Protein AF-A0A8H6YR80-F1 (afdb_monomer)

Mean predicted aligned error: 16.85 Å

Sequence (231 aa):
MLSHSLAEDLRSSLAQTAWTNLKEVFTAVHDASDLCPPLKTALSAVIPIMDLIDRVGDVNDKFVRIANNVKGFQGIFSQYASEQEISPAMRSRLDAVILELNSVKGAIDSKTERGRLKRTLEAAGDVDKVVIAFEKLNEVINRFQLNMGLHMEHGVESIAVSMALEKLGYVAAANIDAQSSEGCLDGTRVDLLANLQAWSRDPNSLRIFWLDGMAGTGKSAVAAFILPHAT

Nearest PDB structures (foldseek):
  6s37-assembly1_B  TM=4.224E-01  e=8.193E-01  Pseudomonas putida KT2440
  6s1a-assembly1_B  TM=4.168E-01  e=1.095E+00  Pseudomonas putida KT2440
  6s37-assembly1_A  TM=2.938E-01  e=1.044E+00  Pseudomonas putida KT2440
  2d1l-assembly1_B  TM=2.310E-01  e=2.055E+00  Mus musculus

Organism: NCBI:txid2733690

pLDDT: mean 70.47, std 11.68, range [45.62, 91.12]

Foldseek 3Di:
DVVVVVVVVVLLVLLVVLLVLQLVLLVLLLVLCPQPVLSVVLSVLVNVLSVLVVVQSPRDSLSNVLSVLSNVVNVVSVVCSPPDHDDPVLNVLVVLLSVLSVVLSVLRVVVVVPPCSHPPVPPPVSVVSNSVSSVVSSVSVVVSVVVVVVVVVVVVVVVVVVVVVVPDDDDPCPDPLVPDLQQDDPPPPVVVLVVVLVQLPDPPHDPDDDDDDDPPPRPVSSVSPCVVVND

Secondary structure (DSSP, 8-state):
-HHHHHHHHHHHHHHHHHHHHHHHHHHHHHHH-TT-HHHHHHHHHHHHHHHHHHTTT---THHHHHHHHHTTHHHHHHHHTTSS---HHHHHHHHHHHHHHHHHHHHHHHHHTTS-TTTSTTSHHHHHHHHHHHHHHHHHHHHHHHHHHHHHHHHHHHHHHHHHHHT----GGGSGGGS----SPTTSSHHHHHHHHHHHH-TTS-S-------TTSSHHHHHHHHGGG--

Structure (mmCIF, N/CA/C/O backbone):
data_AF-A0A8H6YR80-F1
#
_entry.id   AF-A0A8H6YR80-F1
#
loop_
_atom_site.group_PDB
_atom_site.id
_atom_site.type_symbol
_atom_site.label_atom_id
_atom_site.label_alt_id
_atom_site.label_comp_id
_atom_site.label_asym_id
_atom_site.label_entity_id
_atom_site.label_seq_id
_atom_site.pdbx_PDB_ins_code
_atom_site.Cartn_x
_atom_site.Cartn_y
_atom_site.Cartn_z
_atom_site.occupancy
_atom_site.B_iso_or_equiv
_atom_site.auth_seq_id
_atom_site.auth_comp_id
_atom_site.auth_asym_id
_atom_site.auth_atom_id
_atom_site.pdbx_PDB_model_num
ATOM 1 N N . MET A 1 1 ? -41.876 -17.704 22.059 1.00 50.88 1 MET A N 1
ATOM 2 C CA . MET A 1 1 ? -41.003 -17.166 23.128 1.00 50.88 1 MET A CA 1
ATOM 3 C C . MET A 1 1 ? -39.652 -17.881 23.165 1.00 50.88 1 MET A C 1
ATOM 5 O O . MET A 1 1 ? -38.651 -17.204 23.001 1.00 50.88 1 MET A O 1
ATOM 9 N N . LEU A 1 2 ? -39.604 -19.220 23.245 1.00 52.47 2 LEU A N 1
ATOM 10 C CA . LEU A 1 2 ? -38.345 -19.998 23.230 1.00 52.47 2 LEU A CA 1
ATOM 11 C C . LEU A 1 2 ? -37.492 -19.828 21.952 1.00 52.47 2 LEU A C 1
ATOM 13 O O . LEU A 1 2 ? -36.274 -19.768 22.042 1.00 52.47 2 LEU A O 1
ATOM 17 N N . SER A 1 3 ? -38.108 -19.676 20.774 1.00 57.69 3 SER A N 1
ATOM 18 C CA . SER A 1 3 ? -37.383 -19.444 19.509 1.00 57.69 3 SER A CA 1
ATOM 19 C C . SER A 1 3 ? -36.743 -18.056 19.393 1.00 57.69 3 SER A C 1
ATOM 21 O O . SER A 1 3 ? -35.773 -17.894 18.661 1.00 57.69 3 SER A O 1
ATOM 23 N N . HIS A 1 4 ? -37.276 -17.056 20.103 1.00 60.34 4 HIS A N 1
ATOM 24 C CA . HIS A 1 4 ? -36.755 -15.689 20.070 1.00 60.34 4 HIS A CA 1
ATOM 25 C C . HIS A 1 4 ? -35.520 -15.550 20.968 1.00 60.34 4 HIS A C 1
ATOM 27 O O . HIS A 1 4 ? -34.537 -14.958 20.548 1.00 60.34 4 HIS A O 1
ATOM 33 N N . SER A 1 5 ? -35.537 -16.176 22.153 1.00 65.56 5 SER A N 1
ATOM 34 C CA . SER A 1 5 ? -34.389 -16.203 23.077 1.00 65.56 5 SER A CA 1
ATOM 35 C C . SER A 1 5 ? -33.189 -16.953 22.486 1.00 65.56 5 SER A C 1
ATOM 37 O O . SER A 1 5 ? -32.078 -16.444 22.539 1.00 65.56 5 SER A O 1
ATOM 39 N N . LEU A 1 6 ? -33.412 -18.089 21.817 1.00 69.25 6 LEU A N 1
ATOM 40 C CA . LEU A 1 6 ? -32.347 -18.847 21.143 1.00 69.25 6 LEU A CA 1
ATOM 41 C C . LEU A 1 6 ? -31.674 -18.056 20.007 1.00 69.25 6 LEU A C 1
ATOM 43 O O . LEU A 1 6 ? -30.472 -18.180 19.783 1.00 69.25 6 LEU A O 1
ATOM 47 N N . ALA A 1 7 ? -32.446 -17.239 19.285 1.00 68.38 7 ALA A N 1
ATOM 48 C CA . ALA A 1 7 ? -31.922 -16.376 18.229 1.00 68.38 7 ALA A CA 1
ATOM 49 C C . ALA A 1 7 ? -31.138 -15.172 18.785 1.00 68.38 7 ALA A C 1
ATOM 51 O O . ALA A 1 7 ? -30.187 -14.725 18.146 1.00 68.38 7 ALA A O 1
ATOM 52 N N . GLU A 1 8 ? -31.533 -14.657 19.950 1.00 70.00 8 GLU A N 1
ATOM 53 C CA . GLU A 1 8 ? -30.833 -13.593 20.681 1.00 70.00 8 GLU A CA 1
ATOM 54 C C . GLU A 1 8 ? -29.468 -14.087 21.189 1.00 70.00 8 GLU A C 1
ATOM 56 O O . GLU A 1 8 ? -28.438 -13.470 20.909 1.00 70.00 8 GLU A O 1
ATOM 61 N N . ASP A 1 9 ? -29.451 -15.257 21.834 1.00 69.94 9 ASP A N 1
ATOM 62 C CA . ASP A 1 9 ? -28.243 -15.881 22.384 1.00 69.94 9 ASP A CA 1
ATOM 63 C C . ASP A 1 9 ? -27.232 -16.222 21.277 1.00 69.94 9 ASP A C 1
ATOM 65 O O . ASP A 1 9 ? -26.032 -15.967 21.408 1.00 69.94 9 ASP A O 1
ATOM 69 N N . LEU A 1 10 ? -27.714 -16.733 20.137 1.00 70.56 10 LEU A N 1
ATOM 70 C CA . LEU A 1 10 ? -26.869 -17.025 18.978 1.00 70.56 10 LEU A CA 1
ATOM 71 C C . LEU A 1 10 ? -26.248 -15.750 18.382 1.00 70.56 10 LEU A C 1
ATOM 73 O O . LEU A 1 10 ? -25.076 -15.755 18.006 1.00 70.56 10 LEU A O 1
ATOM 77 N N . ARG A 1 11 ? -27.006 -14.645 18.302 1.00 67.50 11 ARG A N 1
ATOM 78 C CA . ARG A 1 11 ? -26.484 -13.355 17.813 1.00 67.50 11 ARG A CA 1
ATOM 79 C C . ARG A 1 11 ? -25.430 -12.778 18.744 1.00 67.50 11 ARG A C 1
ATOM 81 O O . ARG A 1 11 ? -24.394 -12.333 18.257 1.00 67.50 11 ARG A O 1
ATOM 88 N N . SER A 1 12 ? -25.671 -12.819 20.053 1.00 69.94 12 SER A N 1
ATOM 89 C CA . SER A 1 12 ? -24.700 -12.374 21.057 1.00 69.94 12 SER A CA 1
ATOM 90 C C . SER A 1 12 ? -23.398 -13.180 20.963 1.00 69.94 12 SER A C 1
ATOM 92 O O . SER A 1 12 ? -22.312 -12.604 20.899 1.00 69.94 12 SER A O 1
ATOM 94 N N . SER A 1 13 ? -23.500 -14.507 20.822 1.00 74.69 13 SER A N 1
ATOM 95 C CA . SER A 1 13 ? -22.340 -15.383 20.630 1.00 74.69 13 SER A CA 1
ATOM 96 C C . SER A 1 13 ? -21.549 -15.052 19.358 1.00 74.69 13 SER A C 1
ATOM 98 O O . SER A 1 13 ? -20.324 -14.945 19.416 1.00 74.69 13 SER A O 1
ATOM 100 N N . LEU A 1 14 ? -22.225 -14.839 18.224 1.00 71.44 14 LEU A N 1
ATOM 101 C CA . LEU A 1 14 ? -21.577 -14.478 16.957 1.00 71.44 14 LEU A CA 1
ATOM 102 C C . LEU A 1 14 ? -20.883 -13.112 17.023 1.00 71.44 14 LEU A C 1
ATOM 104 O O . LEU A 1 14 ? -19.767 -12.965 16.520 1.00 71.44 14 LEU A O 1
ATOM 108 N N . ALA A 1 15 ? -21.524 -12.127 17.654 1.00 70.00 15 ALA A N 1
ATOM 109 C CA . ALA A 1 15 ? -20.953 -10.802 17.870 1.00 70.00 15 ALA A CA 1
ATOM 110 C C . ALA A 1 15 ? -19.678 -10.877 18.718 1.00 70.00 15 ALA A C 1
ATOM 112 O O . ALA A 1 15 ? -18.658 -10.295 18.344 1.00 70.00 15 ALA A O 1
ATOM 113 N N . GLN A 1 16 ? -19.695 -11.679 19.787 1.00 74.31 16 GLN A N 1
ATOM 114 C CA . GLN A 1 16 ? -18.528 -11.914 20.634 1.00 74.31 16 GLN A CA 1
ATOM 115 C C . GLN A 1 16 ? -17.375 -12.566 19.865 1.00 74.31 16 GLN A C 1
ATOM 117 O O . GLN A 1 16 ? -16.235 -12.114 19.960 1.00 74.31 16 GLN A O 1
ATOM 122 N N . THR A 1 17 ? -17.654 -13.605 19.072 1.00 77.00 17 THR A N 1
ATOM 123 C CA . THR A 1 17 ? -16.632 -14.268 18.248 1.00 77.00 17 THR A CA 1
ATOM 124 C C . THR A 1 17 ? -16.006 -13.303 17.246 1.00 77.00 17 THR A C 1
ATOM 126 O O . THR A 1 17 ? -14.786 -13.256 17.102 1.00 77.00 17 THR A O 1
ATOM 129 N N . ALA A 1 18 ? -16.824 -12.507 16.563 1.00 70.38 18 ALA A N 1
ATOM 130 C CA . ALA A 1 18 ? -16.329 -11.522 15.619 1.00 70.38 18 ALA A CA 1
ATOM 131 C C . ALA A 1 18 ? -15.461 -10.449 16.284 1.00 70.38 18 ALA A C 1
ATOM 133 O O . ALA A 1 18 ? -14.381 -10.131 15.793 1.00 70.38 18 ALA A O 1
ATOM 134 N N . TRP A 1 19 ? -15.900 -9.917 17.419 1.00 76.31 19 TRP A N 1
ATOM 135 C CA . TRP A 1 19 ? -15.135 -8.936 18.177 1.00 76.31 19 TRP A CA 1
ATOM 136 C C . TRP A 1 19 ? -13.754 -9.462 18.595 1.00 76.31 19 TRP A C 1
ATOM 138 O O . TRP A 1 19 ? -12.749 -8.765 18.440 1.00 76.31 19 TRP A O 1
ATOM 148 N N . THR A 1 20 ? -13.680 -10.717 19.047 1.00 79.88 20 THR A N 1
ATOM 149 C CA . THR A 1 20 ? -12.406 -11.389 19.340 1.00 79.88 20 THR A CA 1
ATOM 150 C C . THR A 1 20 ? -11.517 -11.475 18.101 1.00 79.88 20 THR A C 1
ATOM 152 O O . THR A 1 20 ? -10.364 -11.056 18.159 1.00 79.88 20 THR A O 1
ATOM 155 N N . ASN A 1 21 ? -12.065 -11.902 16.959 1.00 76.94 21 ASN A N 1
ATOM 156 C CA . ASN A 1 21 ? -11.309 -11.974 15.705 1.00 76.94 21 ASN A CA 1
ATOM 157 C C . ASN A 1 21 ? -10.759 -10.601 15.278 1.00 76.94 21 ASN A C 1
ATOM 159 O O . ASN A 1 21 ? -9.639 -10.507 14.787 1.00 76.94 21 ASN A O 1
ATOM 163 N N . LEU A 1 22 ? -11.529 -9.521 15.456 1.00 77.00 22 LEU A N 1
ATOM 164 C CA . LEU A 1 22 ? -11.080 -8.171 15.110 1.00 77.00 22 LEU A CA 1
ATOM 165 C C . LEU A 1 22 ? -9.854 -7.753 15.936 1.00 77.00 22 LEU A C 1
ATOM 167 O O . LEU A 1 22 ? -8.904 -7.205 15.378 1.00 77.00 22 LEU A O 1
ATOM 171 N N . LYS A 1 23 ? -9.863 -8.044 17.243 1.00 79.56 23 LYS A N 1
ATOM 172 C CA . LYS A 1 23 ? -8.713 -7.801 18.127 1.00 79.56 23 LYS A CA 1
ATOM 173 C C . LYS A 1 23 ? -7.494 -8.591 17.685 1.00 79.56 23 LYS A C 1
ATOM 175 O O . LYS A 1 23 ? -6.432 -8.003 17.529 1.00 79.56 23 LYS A O 1
ATOM 180 N N . GLU A 1 24 ? -7.661 -9.885 17.422 1.00 83.88 24 GLU A N 1
ATOM 181 C CA . GLU A 1 24 ? -6.566 -10.743 16.956 1.00 83.88 24 GLU A CA 1
ATOM 182 C C . GLU A 1 24 ? -5.915 -10.188 15.689 1.00 83.88 24 GLU A C 1
ATOM 184 O O . GLU A 1 24 ? -4.688 -10.127 15.599 1.00 83.88 24 GLU A O 1
ATOM 189 N N . VAL A 1 25 ? -6.718 -9.708 14.735 1.00 79.94 25 VAL A N 1
ATOM 190 C CA . VAL A 1 25 ? -6.179 -9.085 13.525 1.00 79.94 25 VAL A CA 1
ATOM 191 C C . VAL A 1 25 ? -5.441 -7.786 13.845 1.00 79.94 25 VAL A C 1
ATOM 193 O O . VAL A 1 25 ? -4.350 -7.572 13.324 1.00 79.94 25 VAL A O 1
ATOM 196 N N . PHE A 1 26 ? -5.994 -6.916 14.692 1.00 81.12 26 PHE A N 1
ATOM 197 C CA . PHE A 1 26 ? -5.344 -5.649 15.045 1.00 81.12 26 PHE A CA 1
ATOM 198 C C . PHE A 1 26 ? -4.007 -5.886 15.755 1.00 81.12 26 PHE A C 1
ATOM 200 O O . PHE A 1 26 ? -3.027 -5.214 15.435 1.00 81.12 26 PHE A O 1
ATOM 207 N N . THR A 1 27 ? -3.943 -6.872 16.651 1.00 85.06 27 THR A N 1
ATOM 208 C CA . THR A 1 27 ? -2.704 -7.307 17.306 1.00 85.06 27 THR A CA 1
ATOM 209 C C . THR A 1 27 ? -1.706 -7.868 16.296 1.00 85.06 27 THR A C 1
ATOM 211 O O . THR A 1 27 ? -0.556 -7.439 16.272 1.00 85.06 27 THR A O 1
ATOM 214 N N . ALA A 1 28 ? -2.139 -8.750 15.392 1.00 82.19 28 ALA A N 1
ATOM 215 C CA . ALA A 1 28 ? -1.255 -9.309 14.371 1.00 82.19 28 ALA A CA 1
ATOM 216 C C . ALA A 1 28 ? -0.686 -8.229 13.432 1.00 82.19 28 ALA A C 1
ATOM 218 O O . ALA A 1 28 ? 0.501 -8.249 13.109 1.00 82.19 28 ALA A O 1
ATOM 219 N N . VAL A 1 29 ? -1.511 -7.262 13.011 1.00 77.69 29 VAL A N 1
ATOM 220 C CA . VAL A 1 29 ? -1.055 -6.129 12.189 1.00 77.69 29 VAL A CA 1
ATOM 221 C C . VAL A 1 29 ? -0.103 -5.241 12.988 1.00 77.69 29 VAL A C 1
ATOM 223 O O . VAL A 1 29 ? 0.915 -4.825 12.444 1.00 77.69 29 VAL A O 1
ATOM 226 N N . HIS A 1 30 ? -0.375 -4.978 14.268 1.00 83.94 30 HIS A N 1
ATOM 227 C CA . HIS A 1 30 ? 0.516 -4.205 15.141 1.00 83.94 30 HIS A CA 1
ATOM 228 C C . HIS A 1 30 ? 1.914 -4.826 15.216 1.00 83.94 30 HIS A C 1
ATOM 230 O O . HIS A 1 30 ? 2.917 -4.127 15.041 1.00 83.94 30 HIS A O 1
ATOM 236 N N . ASP A 1 31 ? 1.978 -6.138 15.427 1.00 82.62 31 ASP A N 1
ATOM 237 C CA . ASP A 1 31 ? 3.237 -6.860 15.577 1.00 82.62 31 ASP A CA 1
ATOM 238 C C . ASP A 1 31 ? 4.025 -6.890 14.262 1.00 82.62 31 ASP A C 1
ATOM 240 O O . ASP A 1 31 ? 5.239 -6.712 14.276 1.00 82.62 31 ASP A O 1
ATOM 244 N N . ALA A 1 32 ? 3.331 -6.989 13.124 1.00 76.69 32 ALA A N 1
ATOM 245 C CA . ALA A 1 32 ? 3.929 -6.964 11.789 1.00 76.69 32 ALA A CA 1
ATOM 246 C C . ALA A 1 32 ? 4.284 -5.553 11.265 1.00 76.69 32 ALA A C 1
ATOM 248 O O . ALA A 1 32 ? 4.878 -5.425 10.195 1.00 76.69 32 ALA A O 1
ATOM 249 N N . SER A 1 33 ? 3.929 -4.478 11.978 1.00 73.81 33 SER A N 1
ATOM 250 C CA . SER A 1 33 ? 4.059 -3.092 11.488 1.00 73.81 33 SER A CA 1
ATOM 251 C C . SER A 1 33 ? 5.382 -2.401 11.851 1.00 73.81 33 SER A C 1
ATOM 253 O O . SER A 1 33 ? 5.435 -1.173 11.863 1.00 73.81 33 SER A O 1
ATOM 255 N N . ASP A 1 34 ? 6.467 -3.131 12.129 1.00 78.56 34 ASP A N 1
ATOM 256 C CA . ASP A 1 34 ? 7.770 -2.528 12.485 1.00 78.56 34 ASP A CA 1
ATOM 257 C C . ASP A 1 34 ? 8.325 -1.588 11.406 1.00 78.56 34 ASP A C 1
ATOM 259 O O . ASP A 1 34 ? 8.923 -0.554 11.706 1.00 78.56 34 ASP A O 1
ATOM 263 N N . LEU A 1 35 ? 8.047 -1.896 10.140 1.00 69.38 35 LEU A N 1
ATOM 264 C CA . LEU A 1 35 ? 8.428 -1.071 8.993 1.00 69.38 35 LEU A CA 1
ATOM 265 C C . LEU A 1 35 ? 7.519 0.157 8.805 1.00 69.38 35 LEU A C 1
ATOM 267 O O . LEU A 1 35 ? 7.811 1.028 7.985 1.00 69.38 35 LEU A O 1
ATOM 271 N N . CYS A 1 36 ? 6.432 0.260 9.576 1.00 66.38 36 CYS A N 1
ATOM 272 C CA . CYS A 1 36 ? 5.524 1.402 9.599 1.00 66.38 36 CYS A CA 1
ATOM 273 C C . CYS A 1 36 ? 5.289 1.891 11.046 1.00 66.38 36 CYS A C 1
ATOM 275 O O . CYS A 1 36 ? 4.207 1.689 11.611 1.00 66.38 36 CYS A O 1
ATOM 277 N N . PRO A 1 37 ? 6.274 2.587 11.656 1.00 72.00 37 PRO A N 1
ATOM 278 C CA . PRO A 1 37 ? 6.173 3.069 13.036 1.00 72.00 37 PRO A CA 1
ATOM 279 C C . PRO A 1 37 ? 4.902 3.882 13.354 1.00 72.00 37 PRO A C 1
ATOM 281 O O . PRO A 1 37 ? 4.343 3.699 14.440 1.00 72.00 37 PRO A O 1
ATOM 284 N N . PRO A 1 38 ? 4.379 4.738 12.449 1.00 67.69 38 PRO A N 1
ATOM 285 C CA . PRO A 1 38 ? 3.130 5.455 12.705 1.00 67.69 38 PRO A CA 1
ATOM 286 C C . PRO A 1 38 ? 1.902 4.535 12.817 1.00 67.69 38 PRO A C 1
ATOM 288 O O . PRO A 1 38 ? 1.069 4.744 13.698 1.00 67.69 38 PRO A O 1
ATOM 291 N N . LEU A 1 39 ? 1.806 3.490 11.984 1.00 72.00 39 LEU A N 1
ATOM 292 C CA . LEU A 1 39 ? 0.727 2.497 12.056 1.00 72.00 39 LEU A CA 1
ATOM 293 C C . LEU A 1 39 ? 0.813 1.683 13.345 1.00 72.00 39 LEU A C 1
ATOM 295 O O . LEU A 1 39 ? -0.189 1.530 14.045 1.00 72.00 39 LEU A O 1
ATOM 299 N N . LYS A 1 40 ? 2.021 1.228 13.698 1.00 77.38 40 LYS A N 1
ATOM 300 C CA . LYS A 1 40 ? 2.269 0.512 14.953 1.00 77.38 40 LYS A CA 1
ATOM 301 C C . LYS A 1 40 ? 1.861 1.351 16.168 1.00 77.38 40 LYS A C 1
ATOM 303 O O . LYS A 1 40 ? 1.157 0.868 17.050 1.00 77.38 40 LYS A O 1
ATOM 308 N N . THR A 1 41 ? 2.205 2.638 16.163 1.00 71.69 41 THR A N 1
ATOM 309 C CA . THR A 1 41 ? 1.820 3.592 17.218 1.00 71.69 41 THR A CA 1
ATOM 310 C C . THR A 1 41 ? 0.301 3.758 17.320 1.00 71.69 41 THR A C 1
ATOM 312 O O . THR A 1 41 ? -0.251 3.739 18.420 1.00 71.69 41 THR A O 1
ATOM 315 N N . ALA A 1 42 ? -0.392 3.894 16.187 1.00 69.19 42 ALA A N 1
ATOM 316 C CA . ALA A 1 42 ? -1.843 4.055 16.162 1.00 69.19 42 ALA A CA 1
ATOM 317 C C . ALA A 1 42 ? -2.566 2.801 16.690 1.00 69.19 42 ALA A C 1
ATOM 319 O O . ALA A 1 42 ? -3.475 2.909 17.514 1.00 69.19 42 ALA A O 1
ATOM 320 N N . LEU A 1 43 ? -2.113 1.605 16.299 1.00 76.31 43 LEU A N 1
ATOM 321 C CA . LEU A 1 43 ? -2.655 0.338 16.801 1.00 76.31 43 LEU A CA 1
ATOM 322 C C . LEU A 1 43 ? -2.372 0.127 18.294 1.00 76.31 43 LEU A C 1
ATOM 324 O O . LEU A 1 43 ? -3.262 -0.315 19.018 1.00 76.31 43 LEU A O 1
ATOM 328 N N . SER A 1 44 ? -1.190 0.523 18.779 1.00 75.06 44 SER A N 1
ATOM 329 C CA . SER A 1 44 ? -0.842 0.477 20.208 1.00 75.06 44 SER A CA 1
ATOM 330 C C . SER A 1 44 ? -1.794 1.317 21.070 1.00 75.06 44 SER A C 1
ATOM 332 O O . SER A 1 44 ? -2.040 0.986 22.228 1.00 75.06 44 SER A O 1
ATOM 334 N N . ALA A 1 45 ? -2.386 2.374 20.504 1.00 68.44 45 ALA A N 1
ATOM 335 C CA . ALA A 1 45 ? -3.386 3.179 21.193 1.00 68.44 45 ALA A CA 1
ATOM 336 C C . ALA A 1 45 ? -4.802 2.578 21.144 1.00 68.44 45 ALA A C 1
ATOM 338 O O . ALA A 1 45 ? -5.556 2.738 22.100 1.00 68.44 45 ALA A O 1
ATOM 339 N N . VAL A 1 46 ? -5.175 1.895 20.057 1.00 70.12 46 VAL A N 1
ATOM 340 C CA . VAL A 1 46 ? -6.531 1.345 19.865 1.00 70.12 46 VAL A CA 1
ATOM 341 C C . VAL A 1 46 ? -6.717 -0.013 20.553 1.00 70.12 46 VAL A C 1
ATOM 343 O O . VAL A 1 46 ? -7.775 -0.251 21.129 1.00 70.12 46 VAL A O 1
ATOM 346 N N . ILE A 1 47 ? -5.711 -0.894 20.555 1.00 76.62 47 ILE A N 1
ATOM 347 C CA . ILE A 1 47 ? -5.822 -2.248 21.139 1.00 76.62 47 ILE A CA 1
ATOM 348 C C . ILE A 1 47 ? -6.247 -2.223 22.625 1.00 76.62 47 ILE A C 1
ATOM 350 O O . ILE A 1 47 ? -7.246 -2.865 22.954 1.00 76.62 47 ILE A O 1
ATOM 354 N N . PRO A 1 48 ? -5.619 -1.431 23.523 1.00 72.88 48 PRO A N 1
ATOM 355 C CA . PRO A 1 48 ? -6.004 -1.392 24.942 1.00 72.88 48 PRO A CA 1
ATOM 356 C C . PRO A 1 48 ? -7.438 -0.905 25.181 1.00 72.88 48 PRO A C 1
ATOM 358 O O . PRO A 1 48 ? -8.056 -1.179 26.213 1.00 72.88 48 PRO A O 1
ATOM 361 N N . ILE A 1 49 ? -7.971 -0.141 24.230 1.00 67.31 49 ILE A N 1
ATOM 362 C CA . ILE A 1 49 ? -9.334 0.365 24.263 1.00 67.31 49 ILE A CA 1
ATOM 363 C C . ILE A 1 49 ? -10.331 -0.741 23.895 1.00 67.31 49 ILE A C 1
ATOM 365 O O . ILE A 1 49 ? -11.418 -0.811 24.470 1.00 67.31 49 ILE A O 1
ATOM 369 N N . MET A 1 50 ? -9.964 -1.642 22.986 1.00 72.56 50 MET A N 1
ATOM 370 C CA . MET A 1 50 ? -10.785 -2.812 22.677 1.00 72.56 50 MET A CA 1
ATOM 371 C C . MET A 1 50 ? -10.934 -3.722 23.914 1.00 72.56 50 MET A C 1
ATOM 373 O O . MET A 1 50 ? -12.040 -4.175 24.209 1.00 72.56 50 MET A O 1
ATOM 377 N N . ASP A 1 51 ? -9.880 -3.872 24.723 1.00 73.69 51 ASP A N 1
ATOM 378 C CA . ASP A 1 51 ? -9.927 -4.605 26.006 1.00 73.69 51 ASP A CA 1
ATOM 379 C C . ASP A 1 51 ? -10.814 -3.919 27.061 1.00 73.69 51 ASP A C 1
ATOM 381 O O . ASP A 1 51 ? -11.308 -4.532 28.011 1.00 73.69 51 ASP A O 1
ATOM 385 N N . LEU A 1 52 ? -11.010 -2.605 26.946 1.00 64.44 52 LEU A N 1
ATOM 386 C CA . LEU A 1 52 ? -11.923 -1.870 27.812 1.00 64.44 52 LEU A CA 1
ATOM 387 C C . LEU A 1 52 ? -13.385 -2.148 27.458 1.00 64.44 52 LEU A C 1
ATOM 389 O O . LEU A 1 52 ? -14.191 -2.296 28.374 1.00 64.44 52 LEU A O 1
ATOM 393 N N . ILE A 1 53 ? -13.707 -2.259 26.169 1.00 64.12 53 ILE A N 1
ATOM 394 C CA . ILE A 1 53 ? -15.053 -2.592 25.686 1.00 64.12 53 ILE A CA 1
ATOM 395 C C . ILE A 1 53 ? -15.444 -4.018 26.113 1.00 64.12 53 ILE A C 1
ATOM 397 O O . ILE A 1 53 ? -16.577 -4.221 26.549 1.00 64.12 53 ILE A O 1
ATOM 401 N N . ASP A 1 54 ? -14.498 -4.970 26.134 1.00 66.25 54 ASP A N 1
ATOM 402 C CA . ASP A 1 54 ? -14.729 -6.328 26.669 1.00 66.25 54 ASP A CA 1
ATOM 403 C C . ASP A 1 54 ? -15.279 -6.325 28.097 1.00 66.25 54 ASP A C 1
ATOM 405 O O . ASP A 1 54 ? -16.125 -7.142 28.456 1.00 66.25 54 ASP A O 1
ATOM 409 N N . ARG A 1 55 ? -14.800 -5.394 28.931 1.00 59.97 55 ARG A N 1
ATOM 410 C CA . ARG A 1 55 ? -15.194 -5.301 30.343 1.00 59.97 55 ARG A CA 1
ATOM 411 C C . ARG A 1 55 ? -16.609 -4.768 30.539 1.00 59.97 55 ARG A C 1
ATOM 413 O O . ARG A 1 55 ? -17.136 -4.890 31.644 1.00 59.97 55 ARG A O 1
ATOM 420 N N . VAL A 1 56 ? -17.202 -4.162 29.511 1.00 51.22 56 VAL A N 1
ATOM 421 C CA . VAL A 1 56 ? -18.540 -3.565 29.587 1.00 51.22 56 VAL A CA 1
ATOM 422 C C . VAL A 1 56 ? -19.617 -4.466 28.972 1.00 51.22 56 VAL A C 1
ATOM 424 O O . VAL A 1 56 ? -20.796 -4.258 29.231 1.00 51.22 56 VAL A O 1
ATOM 427 N N . GLY A 1 57 ? -19.236 -5.523 28.247 1.00 51.88 57 GLY A N 1
ATOM 428 C CA . GLY A 1 57 ? -20.163 -6.571 27.801 1.00 51.88 57 GLY A CA 1
ATOM 429 C C . GLY A 1 57 ? -21.164 -6.149 26.719 1.00 51.88 57 GLY A C 1
ATOM 430 O O . GLY A 1 57 ? -22.056 -6.927 26.396 1.00 51.88 57 GLY A O 1
ATOM 431 N N . ASP A 1 58 ? -21.020 -4.953 26.143 1.00 54.28 58 ASP A N 1
ATOM 432 C CA . ASP A 1 58 ? -21.892 -4.429 25.085 1.00 54.28 58 ASP A CA 1
ATOM 433 C C . ASP A 1 58 ? -21.289 -4.699 23.697 1.00 54.28 58 ASP A C 1
ATOM 435 O O . ASP A 1 58 ? -20.836 -3.802 22.978 1.00 54.28 58 ASP A O 1
ATOM 439 N N . VAL A 1 59 ? -21.190 -5.984 23.352 1.00 54.25 59 VAL A N 1
ATOM 440 C CA . VAL A 1 59 ? -20.697 -6.409 22.040 1.00 54.25 59 VAL A CA 1
ATOM 441 C C . VAL A 1 59 ? -21.862 -6.455 21.054 1.00 54.25 59 VAL A C 1
ATOM 443 O O . VAL A 1 59 ? -22.716 -7.337 21.086 1.00 54.25 59 VAL A O 1
ATOM 446 N N . ASN A 1 60 ? -21.881 -5.461 20.169 1.00 61.28 60 ASN A N 1
ATOM 447 C CA . ASN A 1 60 ? -22.924 -5.221 19.179 1.00 61.28 60 ASN A CA 1
ATOM 448 C C . ASN A 1 60 ? -22.718 -6.055 17.890 1.00 61.28 60 ASN A C 1
ATOM 450 O O . ASN A 1 60 ? -21.591 -6.266 17.435 1.00 61.28 60 ASN A O 1
ATOM 454 N N . ASP A 1 61 ? -23.805 -6.486 17.246 1.00 61.81 61 ASP A N 1
ATOM 455 C CA . ASP A 1 61 ? -23.792 -7.260 15.993 1.00 61.81 61 ASP A CA 1
ATOM 456 C C . ASP A 1 61 ? -23.116 -6.522 14.822 1.00 61.81 61 ASP A C 1
ATOM 458 O O . ASP A 1 61 ? -22.563 -7.151 13.915 1.00 61.81 61 ASP A O 1
ATOM 462 N N . LYS A 1 62 ? -23.047 -5.188 14.877 1.00 60.75 62 LYS A N 1
ATOM 463 C CA . LYS A 1 62 ? -22.294 -4.361 13.922 1.00 60.75 62 LYS A CA 1
ATOM 464 C C . LYS A 1 62 ? -20.792 -4.699 13.880 1.00 60.75 62 LYS A C 1
ATOM 466 O O . LYS A 1 62 ? -20.172 -4.541 12.824 1.00 60.75 62 LYS A O 1
ATOM 471 N N . PHE A 1 63 ? -20.210 -5.246 14.955 1.00 59.25 63 PHE A N 1
ATOM 472 C CA . PHE A 1 63 ? -18.813 -5.708 14.965 1.00 59.25 63 PHE A CA 1
ATOM 473 C C . PHE A 1 63 ? -18.588 -6.984 14.140 1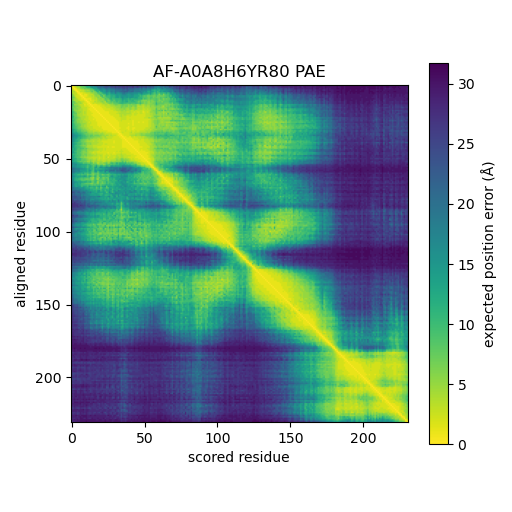.00 59.25 63 PHE A C 1
ATOM 475 O O . PHE A 1 63 ? -17.478 -7.194 13.646 1.00 59.25 63 PHE A O 1
ATOM 482 N N . VAL A 1 64 ? -19.638 -7.782 13.889 1.00 59.91 64 VAL A N 1
ATOM 483 C CA . VAL A 1 64 ? -19.581 -8.964 13.005 1.00 59.91 64 VAL A CA 1
ATOM 484 C C . VAL A 1 64 ? -19.150 -8.588 11.597 1.00 59.91 64 VAL A C 1
ATOM 486 O O . VAL A 1 64 ? -18.278 -9.232 11.009 1.00 59.91 64 VAL A O 1
ATOM 489 N N . ARG A 1 65 ? -19.719 -7.503 11.065 1.00 62.16 65 ARG A N 1
ATOM 490 C CA . ARG A 1 65 ? -19.406 -7.027 9.715 1.00 62.16 65 ARG A CA 1
ATOM 491 C C . ARG A 1 65 ? -17.966 -6.525 9.611 1.00 62.16 65 ARG A C 1
ATOM 493 O O . ARG A 1 65 ? -17.312 -6.776 8.606 1.00 62.16 65 ARG A O 1
ATOM 500 N N . ILE A 1 66 ? -17.472 -5.848 10.646 1.00 61.09 66 ILE A N 1
ATOM 501 C CA . ILE A 1 66 ? -16.109 -5.305 10.680 1.00 61.09 66 ILE A CA 1
ATOM 502 C C . ILE A 1 66 ? -15.088 -6.450 10.766 1.00 61.09 66 ILE A C 1
ATOM 504 O O . ILE A 1 66 ? -14.178 -6.518 9.948 1.00 61.09 66 ILE A O 1
ATOM 508 N N . ALA A 1 67 ? -15.271 -7.408 11.675 1.00 59.72 67 ALA A N 1
ATOM 509 C CA . ALA A 1 67 ? -14.333 -8.518 11.855 1.00 59.72 67 ALA A CA 1
ATOM 510 C C . ALA A 1 67 ? -14.135 -9.380 10.599 1.00 59.72 67 ALA A C 1
ATOM 512 O O . ALA A 1 67 ? -13.008 -9.745 10.262 1.00 59.72 67 ALA A O 1
ATOM 513 N N . ASN A 1 68 ? -15.224 -9.679 9.884 1.00 62.12 68 ASN A N 1
ATOM 514 C CA . ASN A 1 68 ? -15.162 -10.468 8.653 1.00 62.12 68 ASN A CA 1
ATOM 515 C C . ASN A 1 68 ? -14.362 -9.767 7.546 1.00 62.12 68 ASN A C 1
ATOM 517 O O . ASN A 1 68 ? -13.675 -10.439 6.780 1.00 62.12 68 ASN A O 1
ATOM 521 N N . ASN A 1 69 ? -14.400 -8.434 7.488 1.00 60.84 69 ASN A N 1
ATOM 522 C CA . ASN A 1 69 ? -13.666 -7.662 6.487 1.00 60.84 69 ASN A CA 1
ATOM 523 C C . ASN A 1 69 ? -12.174 -7.536 6.834 1.00 60.84 69 ASN A C 1
ATOM 525 O O . ASN A 1 69 ? -11.318 -7.674 5.961 1.00 60.84 69 ASN A O 1
ATOM 529 N N . VAL A 1 70 ? -11.840 -7.318 8.112 1.00 60.09 70 VAL A N 1
ATOM 530 C CA . VAL A 1 70 ? -10.443 -7.109 8.537 1.00 60.09 70 VAL A CA 1
ATOM 531 C C . VAL A 1 70 ? -9.644 -8.424 8.517 1.00 60.09 70 VAL A C 1
ATOM 533 O O . VAL A 1 70 ? -8.436 -8.394 8.314 1.00 60.09 70 VAL A O 1
ATOM 536 N N . LYS A 1 71 ? -10.278 -9.605 8.586 1.00 60.38 71 LYS A N 1
ATOM 537 C CA . LYS A 1 71 ? -9.580 -10.908 8.496 1.00 60.38 71 LYS A CA 1
ATOM 538 C C . LYS A 1 71 ? -8.694 -11.065 7.243 1.00 60.38 71 LYS A C 1
ATOM 540 O O . LYS A 1 71 ? -7.660 -11.724 7.309 1.00 60.38 71 LYS A O 1
ATOM 545 N N . GLY A 1 72 ? -9.037 -10.418 6.124 1.00 57.03 72 GLY A N 1
ATOM 546 C CA . GLY A 1 72 ? -8.194 -10.397 4.918 1.00 57.03 72 GLY A CA 1
ATOM 547 C C . GLY A 1 72 ? -6.914 -9.552 5.044 1.00 57.03 72 GLY A C 1
ATOM 548 O O . GLY A 1 72 ? -5.960 -9.764 4.303 1.00 57.03 72 GLY A O 1
ATOM 549 N N . PHE A 1 73 ? -6.861 -8.615 5.994 1.00 57.97 73 PHE A N 1
ATOM 550 C CA . PHE A 1 73 ? -5.757 -7.665 6.188 1.00 57.97 73 PHE A CA 1
ATOM 551 C C . PHE A 1 73 ? -4.513 -8.312 6.819 1.00 57.97 73 PHE A C 1
ATOM 553 O O . PHE A 1 73 ? -3.386 -7.922 6.513 1.00 57.97 73 PHE A O 1
ATOM 560 N N . GLN A 1 74 ? -4.706 -9.346 7.646 1.00 54.38 74 GLN A N 1
ATOM 561 C CA . GLN A 1 74 ? -3.625 -10.079 8.316 1.00 54.38 74 GLN A CA 1
ATOM 562 C C . GLN A 1 74 ? -2.683 -10.785 7.322 1.00 54.38 74 GLN A C 1
ATOM 564 O O . GLN A 1 74 ? -1.464 -10.800 7.513 1.00 54.38 74 GLN A O 1
ATOM 569 N N . GLY A 1 75 ? -3.233 -11.343 6.238 1.00 54.84 75 GLY A N 1
ATOM 570 C CA . GLY A 1 75 ? -2.446 -12.027 5.205 1.00 54.84 75 GLY A CA 1
ATOM 571 C C . GLY A 1 75 ? -1.541 -11.085 4.407 1.00 54.84 75 GLY A C 1
ATOM 572 O O . GLY A 1 75 ? -0.477 -11.489 3.959 1.00 54.84 75 GLY A O 1
ATOM 573 N N . ILE A 1 76 ? -1.929 -9.814 4.281 1.00 57.97 76 ILE A N 1
ATOM 574 C CA . ILE A 1 76 ? -1.180 -8.820 3.505 1.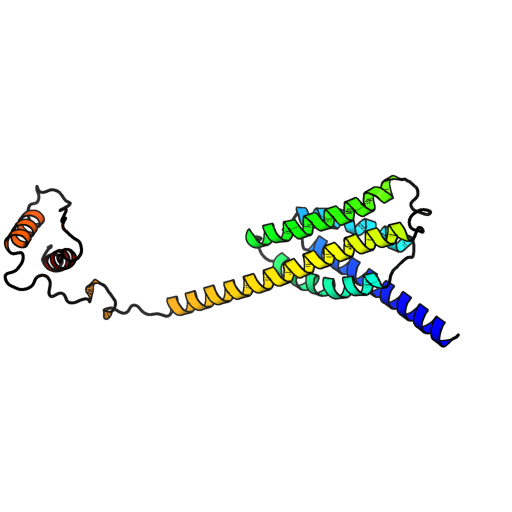00 57.97 76 ILE A CA 1
ATOM 575 C C . ILE A 1 76 ? 0.061 -8.374 4.289 1.00 57.97 76 ILE A C 1
ATOM 577 O O . ILE A 1 76 ? 1.175 -8.453 3.783 1.00 57.97 76 ILE A O 1
ATOM 581 N N . PHE A 1 77 ? -0.097 -7.960 5.550 1.00 55.41 77 PHE A N 1
ATOM 582 C CA . PHE A 1 77 ? 1.029 -7.445 6.344 1.00 55.41 77 PHE A CA 1
ATOM 583 C C . PHE A 1 77 ? 2.070 -8.508 6.697 1.00 55.41 77 PHE A C 1
ATOM 585 O O . PHE A 1 77 ? 3.259 -8.202 6.725 1.00 55.41 77 PHE A O 1
ATOM 592 N N . SER A 1 78 ? 1.652 -9.757 6.915 1.00 55.81 78 SER A N 1
ATOM 593 C CA . SER A 1 78 ? 2.586 -10.861 7.177 1.00 55.81 78 SER A CA 1
ATOM 594 C C . SER A 1 78 ? 3.515 -11.151 5.991 1.00 55.81 78 SER A C 1
ATOM 596 O O . SER A 1 78 ? 4.648 -11.571 6.203 1.00 55.81 78 SER A O 1
ATOM 598 N N . GLN A 1 79 ? 3.077 -10.866 4.762 1.00 54.97 79 GLN A N 1
ATOM 599 C CA . GLN A 1 79 ? 3.890 -11.009 3.555 1.00 54.97 79 GLN A CA 1
ATOM 600 C C . GLN A 1 79 ? 4.870 -9.836 3.359 1.00 54.97 79 GLN A C 1
ATOM 602 O O . GLN A 1 79 ? 5.993 -10.042 2.906 1.00 54.97 79 GLN A O 1
ATOM 607 N N . TYR A 1 80 ? 4.484 -8.617 3.753 1.00 53.66 80 TYR A N 1
ATOM 608 C CA . TYR A 1 80 ? 5.341 -7.423 3.668 1.00 53.66 80 TYR A CA 1
ATOM 609 C C . TYR A 1 80 ? 6.325 -7.273 4.836 1.00 53.66 80 TYR A C 1
ATOM 611 O O . TYR A 1 80 ? 7.330 -6.583 4.692 1.00 53.66 80 TYR A O 1
ATOM 619 N N . ALA A 1 81 ? 6.089 -7.936 5.973 1.00 50.00 81 ALA A N 1
ATOM 620 C CA . ALA A 1 81 ? 7.004 -7.921 7.119 1.00 50.00 81 ALA A CA 1
ATOM 621 C C . ALA A 1 81 ? 8.402 -8.490 6.793 1.00 50.00 81 ALA A C 1
ATOM 623 O O . ALA A 1 81 ? 9.360 -8.209 7.510 1.00 50.00 81 ALA A O 1
ATOM 624 N N . SER A 1 82 ? 8.533 -9.271 5.713 1.00 53.66 82 SER A N 1
ATOM 625 C CA . SER A 1 82 ? 9.817 -9.781 5.214 1.00 53.66 82 SER A CA 1
ATOM 626 C C . SER A 1 82 ? 10.525 -8.875 4.195 1.00 53.66 82 SER A C 1
ATOM 628 O O . SER A 1 82 ? 11.659 -9.174 3.822 1.00 53.66 82 SER A O 1
ATOM 630 N N . GLU A 1 83 ? 9.891 -7.802 3.712 1.00 56.94 83 GLU A N 1
ATOM 631 C CA . GLU A 1 83 ? 10.482 -6.888 2.721 1.00 56.94 83 GLU A CA 1
ATOM 632 C C . GLU A 1 83 ? 11.282 -5.756 3.396 1.00 56.94 83 GLU A C 1
ATOM 634 O O . GLU A 1 83 ? 10.950 -5.321 4.492 1.00 56.94 83 GLU A O 1
ATOM 639 N N . GLN A 1 84 ? 12.358 -5.264 2.765 1.00 56.69 84 GLN A N 1
ATOM 640 C CA . GLN A 1 84 ? 13.264 -4.284 3.396 1.00 56.69 84 GLN A CA 1
ATOM 641 C C . GLN A 1 84 ? 12.739 -2.838 3.385 1.00 56.69 84 GLN A C 1
ATOM 643 O O . GLN A 1 84 ? 13.104 -2.069 4.273 1.00 56.69 84 GLN A O 1
ATOM 648 N N . GLU A 1 85 ? 11.884 -2.444 2.430 1.00 62.94 85 GLU A N 1
ATOM 649 C CA . GLU A 1 85 ? 11.398 -1.060 2.329 1.00 62.94 85 GLU A CA 1
ATOM 650 C C . GLU A 1 85 ? 9.968 -0.929 1.786 1.00 62.94 85 GLU A C 1
ATOM 652 O O . GLU A 1 85 ? 9.589 -1.520 0.779 1.00 62.94 85 GLU A O 1
ATOM 657 N N . ILE A 1 86 ? 9.184 -0.051 2.423 1.00 65.69 86 ILE A N 1
ATOM 658 C CA . ILE A 1 86 ? 7.834 0.320 1.983 1.00 65.69 86 ILE A CA 1
ATOM 659 C C . ILE A 1 86 ? 7.903 1.415 0.905 1.00 65.69 86 ILE A C 1
ATOM 661 O O . ILE A 1 86 ? 8.373 2.526 1.181 1.00 65.69 86 ILE A O 1
ATOM 665 N N . SER A 1 87 ? 7.340 1.133 -0.276 1.00 70.38 87 SER A N 1
ATOM 666 C CA . SER A 1 87 ? 7.189 2.076 -1.401 1.00 70.38 87 SER A CA 1
ATOM 667 C C . SER A 1 87 ? 6.504 3.404 -1.004 1.00 70.38 87 SER A C 1
ATOM 669 O O . SER A 1 87 ? 5.556 3.392 -0.211 1.00 70.38 87 SER A O 1
ATOM 671 N N . PRO A 1 88 ? 6.878 4.558 -1.599 1.00 67.75 88 PRO A N 1
ATOM 672 C CA . PRO A 1 88 ? 6.228 5.850 -1.340 1.00 67.75 88 PRO A CA 1
ATOM 673 C 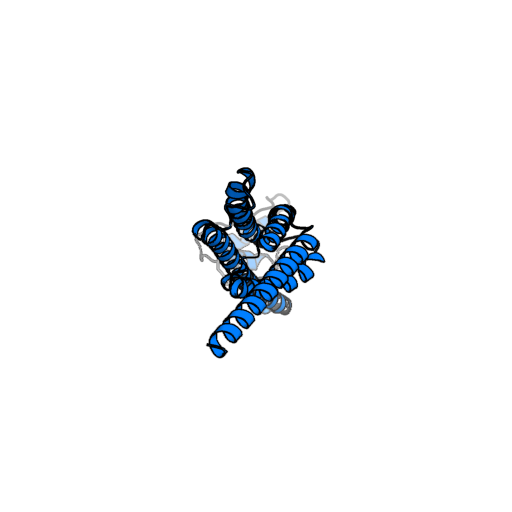C . PRO A 1 88 ? 4.711 5.844 -1.576 1.00 67.75 88 PRO A C 1
ATOM 675 O O . PRO A 1 88 ? 3.951 6.436 -0.809 1.00 67.75 88 PRO A O 1
ATOM 678 N N . ALA A 1 89 ? 4.255 5.128 -2.607 1.00 65.56 89 ALA A N 1
ATOM 679 C CA . ALA A 1 89 ? 2.838 5.023 -2.938 1.00 65.56 89 ALA A CA 1
ATOM 680 C C . ALA A 1 89 ? 2.068 4.161 -1.920 1.00 65.56 89 ALA A C 1
ATOM 682 O O . ALA A 1 89 ? 0.865 4.339 -1.739 1.00 65.56 89 ALA A O 1
ATOM 683 N N . MET A 1 90 ? 2.752 3.231 -1.248 1.00 69.25 90 MET A N 1
ATOM 684 C CA . MET A 1 90 ? 2.205 2.466 -0.128 1.00 69.25 90 MET A CA 1
ATOM 685 C C . MET A 1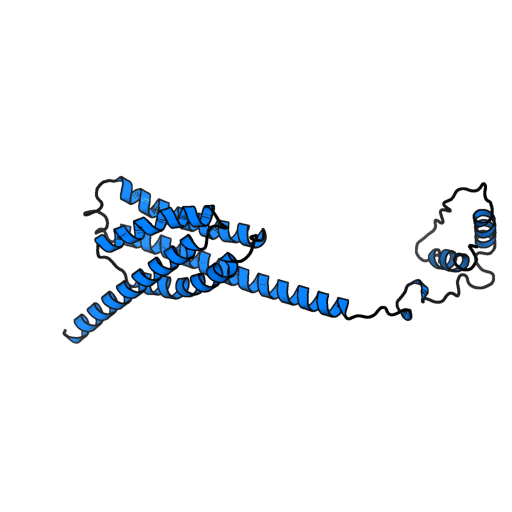 90 ? 2.156 3.329 1.138 1.00 69.25 90 MET A C 1
ATOM 687 O O . MET A 1 90 ? 1.121 3.375 1.797 1.00 69.25 90 MET A O 1
ATOM 691 N N . ARG A 1 91 ? 3.225 4.082 1.440 1.00 68.81 91 ARG A N 1
ATOM 692 C CA . ARG A 1 91 ? 3.275 4.993 2.602 1.00 68.81 91 ARG A CA 1
ATOM 693 C C . ARG A 1 91 ? 2.127 5.999 2.596 1.00 68.81 91 ARG A C 1
ATOM 695 O O . ARG A 1 91 ? 1.364 6.038 3.551 1.00 68.81 91 ARG A O 1
ATOM 702 N N . SER A 1 92 ? 1.931 6.712 1.484 1.00 67.62 92 SER A N 1
ATOM 703 C CA . SER A 1 92 ? 0.848 7.701 1.362 1.00 67.62 92 SER A CA 1
ATOM 704 C C . SER A 1 92 ? -0.548 7.098 1.575 1.00 67.62 92 SER A C 1
ATOM 706 O O . SER A 1 92 ? -1.455 7.775 2.055 1.00 67.62 92 SER A O 1
ATOM 708 N N . ARG A 1 93 ? -0.736 5.817 1.238 1.00 67.81 93 ARG A N 1
ATOM 709 C CA . ARG A 1 93 ? -2.006 5.109 1.445 1.00 67.81 93 ARG A CA 1
ATOM 710 C C . ARG A 1 93 ? -2.160 4.610 2.883 1.00 67.81 93 ARG A C 1
ATOM 712 O O . ARG A 1 93 ? -3.268 4.650 3.413 1.00 67.81 93 ARG A O 1
ATOM 719 N N . LEU A 1 94 ? -1.071 4.185 3.525 1.00 70.50 94 LEU A N 1
ATOM 720 C CA . LEU A 1 94 ? -1.048 3.851 4.951 1.00 70.50 94 LEU A CA 1
ATOM 721 C C . LEU A 1 94 ? -1.349 5.074 5.822 1.00 70.50 94 LEU A C 1
ATOM 723 O O . LEU A 1 94 ? -2.051 4.933 6.820 1.00 70.50 94 LEU A O 1
ATOM 727 N N . ASP A 1 95 ? -0.911 6.270 5.420 1.00 71.62 95 ASP A N 1
ATOM 728 C CA . ASP A 1 95 ? -1.192 7.515 6.148 1.00 71.62 95 ASP A CA 1
ATOM 729 C C . ASP A 1 95 ? -2.699 7.757 6.334 1.00 71.62 95 ASP A C 1
ATOM 731 O O . ASP A 1 95 ? -3.129 8.206 7.397 1.00 71.62 95 ASP A O 1
ATOM 735 N N . ALA A 1 96 ? -3.526 7.391 5.346 1.00 74.31 96 ALA A N 1
ATOM 736 C CA . ALA A 1 96 ? -4.982 7.480 5.461 1.00 74.31 96 ALA A CA 1
ATOM 737 C C . ALA A 1 96 ? -5.543 6.515 6.524 1.00 74.31 96 ALA A C 1
ATOM 739 O O . ALA A 1 96 ? -6.414 6.894 7.306 1.00 74.31 96 ALA A O 1
ATOM 740 N N . VAL A 1 97 ? -5.016 5.286 6.595 1.00 72.69 97 VAL A N 1
ATOM 741 C CA . VAL A 1 97 ? -5.387 4.296 7.625 1.00 72.69 97 VAL A CA 1
ATOM 742 C C . VAL A 1 97 ? -4.964 4.787 9.012 1.00 72.69 97 VAL A C 1
ATOM 744 O O . VAL A 1 97 ? -5.737 4.706 9.966 1.00 72.69 97 VAL A O 1
ATOM 747 N N . ILE A 1 98 ? -3.757 5.345 9.120 1.00 69.94 98 ILE A N 1
ATOM 748 C CA . ILE A 1 98 ? -3.214 5.914 10.359 1.00 69.94 98 ILE A CA 1
ATOM 749 C C . ILE A 1 98 ? -4.085 7.074 10.854 1.00 69.94 98 ILE A C 1
ATOM 751 O O . ILE A 1 98 ? -4.375 7.168 12.049 1.00 69.94 98 ILE A O 1
ATOM 755 N N . LEU A 1 99 ? -4.524 7.953 9.952 1.00 75.12 99 LEU A N 1
ATOM 756 C CA . LEU A 1 99 ? -5.368 9.093 10.297 1.00 75.12 99 LEU A CA 1
ATOM 757 C C . LEU A 1 99 ? -6.723 8.646 10.869 1.00 75.12 99 LEU A C 1
ATOM 759 O O . LEU A 1 99 ? -7.149 9.174 11.898 1.00 75.12 99 LEU A O 1
ATOM 763 N N . GLU A 1 100 ? -7.355 7.625 10.287 1.00 73.19 100 GLU A N 1
ATOM 764 C CA . GLU A 1 100 ? -8.605 7.081 10.833 1.00 73.19 100 GLU A CA 1
ATOM 765 C C . GLU A 1 100 ? -8.410 6.308 12.141 1.00 73.19 100 GLU A C 1
ATOM 767 O O . GLU A 1 100 ? -9.220 6.451 13.054 1.00 73.19 100 GLU A O 1
ATOM 772 N N . LEU A 1 101 ? -7.323 5.549 12.306 1.00 69.62 101 LEU A N 1
ATOM 773 C CA . LEU A 1 101 ? -7.013 4.915 13.596 1.00 69.62 101 LEU A CA 1
ATOM 774 C C . LEU A 1 101 ? -6.871 5.955 14.719 1.00 69.62 101 LEU A C 1
ATOM 776 O O . LEU A 1 101 ? -7.373 5.754 15.825 1.00 69.62 101 LEU A O 1
ATOM 780 N N . ASN A 1 102 ? -6.255 7.104 14.430 1.00 73.81 102 ASN A N 1
ATOM 781 C CA . ASN A 1 102 ? -6.173 8.218 15.376 1.00 73.81 102 ASN A CA 1
ATOM 782 C C . ASN A 1 102 ? -7.543 8.867 15.649 1.00 73.81 102 ASN A C 1
ATOM 784 O O . ASN A 1 102 ? -7.796 9.324 16.764 1.00 73.81 102 ASN A O 1
ATOM 788 N N . SER A 1 103 ? -8.444 8.873 14.665 1.00 75.50 103 SER A N 1
ATOM 789 C CA . SER A 1 103 ? -9.840 9.305 14.822 1.00 75.50 103 SER A CA 1
ATOM 790 C C . SER A 1 103 ? -10.619 8.369 15.757 1.00 75.50 103 SER A C 1
ATOM 792 O O . SER A 1 103 ? -11.303 8.837 16.670 1.00 75.50 103 SER A O 1
ATOM 794 N N . VAL A 1 104 ? -10.441 7.048 15.604 1.00 67.00 104 VAL A N 1
ATOM 795 C CA . VAL A 1 104 ? -10.989 6.024 16.514 1.00 67.00 104 VAL A CA 1
ATOM 796 C C . VAL A 1 104 ? -10.462 6.234 17.929 1.00 67.00 104 VAL A C 1
ATOM 798 O O . VAL A 1 104 ? -11.253 6.308 18.869 1.00 67.00 104 VAL A O 1
ATOM 801 N N . LYS A 1 105 ? -9.145 6.419 18.081 1.00 69.00 105 LYS A N 1
ATOM 802 C CA . LYS A 1 105 ? -8.529 6.753 19.369 1.00 69.00 105 LYS A CA 1
ATOM 803 C C . LYS A 1 105 ? -9.176 7.994 19.989 1.00 69.00 105 LYS A C 1
ATOM 805 O O . LYS A 1 105 ? -9.649 7.922 21.114 1.00 69.00 105 LYS A O 1
ATOM 810 N N . GLY A 1 106 ? -9.251 9.114 19.266 1.00 68.12 106 GLY A N 1
ATOM 811 C CA . GLY A 1 106 ? -9.809 10.369 19.785 1.00 68.12 106 GLY A CA 1
ATOM 812 C C . GLY A 1 106 ? -11.291 10.275 20.164 1.00 68.12 106 GLY A C 1
ATOM 813 O O . GLY A 1 106 ? -11.712 10.823 21.189 1.00 68.12 106 GLY A O 1
ATOM 814 N N . ALA A 1 107 ? -12.085 9.538 19.380 1.00 66.75 107 ALA A N 1
ATOM 815 C CA . ALA A 1 107 ? -13.486 9.271 19.694 1.00 66.75 107 ALA A CA 1
ATOM 816 C C . ALA A 1 107 ? -13.629 8.552 21.041 1.00 66.75 107 ALA A C 1
ATOM 818 O O . ALA A 1 107 ? -14.545 8.867 21.803 1.00 66.75 107 ALA A O 1
ATOM 819 N N . ILE A 1 108 ? -12.697 7.652 21.355 1.00 61.50 108 ILE A N 1
ATOM 820 C CA . ILE A 1 108 ? -12.737 6.866 22.581 1.00 61.50 108 ILE A CA 1
ATOM 821 C C . ILE A 1 108 ? -12.070 7.610 23.752 1.00 61.50 108 ILE A C 1
ATOM 823 O O . ILE A 1 108 ? -12.687 7.720 24.807 1.00 61.50 108 ILE A O 1
ATOM 827 N N . ASP A 1 109 ? -10.910 8.245 23.561 1.00 63.06 109 ASP A N 1
ATOM 828 C CA . ASP A 1 109 ? -10.195 9.039 24.580 1.00 63.06 109 ASP A CA 1
ATOM 829 C C . ASP A 1 109 ? -11.045 10.181 25.150 1.00 63.06 109 ASP A C 1
ATOM 831 O O . ASP A 1 109 ? -11.075 10.397 26.365 1.00 63.06 109 ASP A O 1
ATOM 835 N N . SER A 1 110 ? -11.839 10.851 24.303 1.00 60.19 110 SER A N 1
ATOM 836 C CA . SER A 1 110 ? -12.799 11.880 24.741 1.00 60.19 110 SER A CA 1
ATOM 837 C C . SER A 1 110 ? -13.859 11.360 25.733 1.00 60.19 110 SER A C 1
ATOM 839 O O . SER A 1 110 ? -14.585 12.145 26.357 1.00 60.19 110 SER A O 1
ATOM 841 N N . LYS A 1 111 ? -13.957 10.033 25.885 1.00 56.75 111 LYS A N 1
ATOM 842 C CA . LYS A 1 111 ? -14.868 9.313 26.780 1.00 56.75 111 LYS A CA 1
ATOM 843 C C . LYS A 1 111 ? -14.139 8.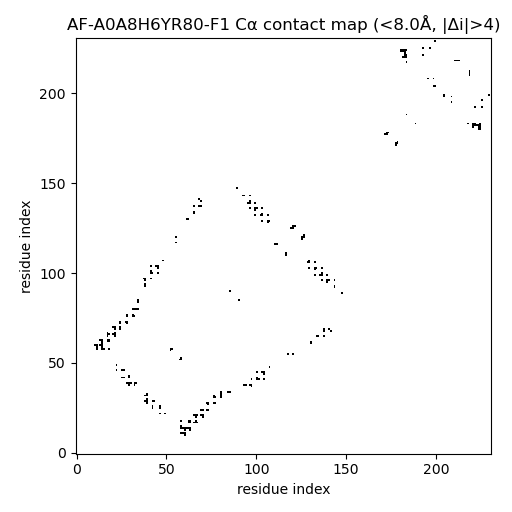652 27.950 1.00 56.75 111 LYS A C 1
ATOM 845 O O . LYS A 1 111 ? -14.724 8.575 29.032 1.00 56.75 111 LYS A O 1
ATOM 850 N N . THR A 1 112 ? -12.875 8.262 27.782 1.00 48.12 112 THR A N 1
ATOM 851 C CA . THR A 1 112 ? -12.029 7.662 28.828 1.00 48.12 112 THR A CA 1
ATOM 852 C C . THR A 1 112 ? -11.560 8.681 29.877 1.00 48.12 112 THR A C 1
ATOM 854 O O . THR A 1 112 ? -11.565 8.366 31.067 1.00 48.12 112 THR A O 1
ATOM 857 N N . GLU A 1 113 ? -11.250 9.927 29.489 1.00 50.44 113 GLU A N 1
ATOM 858 C CA . GLU A 1 113 ? -10.748 10.970 30.414 1.00 50.44 113 GLU A CA 1
ATOM 859 C C . GLU A 1 113 ? -11.764 11.431 31.480 1.00 50.44 113 GLU A C 1
ATOM 861 O O . GLU A 1 113 ? -11.397 12.021 32.494 1.00 50.44 113 GLU A O 1
ATOM 866 N N . ARG A 1 114 ? -13.063 11.142 31.320 1.00 48.16 114 ARG A N 1
ATOM 867 C CA . ARG A 1 114 ? -14.109 11.623 32.248 1.00 48.16 114 ARG A CA 1
ATOM 868 C C . ARG A 1 114 ? -14.313 10.768 33.510 1.00 48.16 114 ARG A C 1
ATOM 870 O O . ARG A 1 114 ? -15.307 10.958 34.212 1.00 48.16 114 ARG A O 1
ATOM 877 N N . GLY A 1 115 ? -13.419 9.825 33.824 1.00 47.81 115 GLY A N 1
ATOM 878 C CA . GLY A 1 115 ? -13.393 9.112 35.118 1.00 47.81 115 GLY A CA 1
ATOM 879 C C . GLY A 1 115 ? -14.640 8.269 35.457 1.00 47.81 115 GLY A C 1
ATOM 880 O O . GLY A 1 115 ? -14.824 7.854 36.600 1.00 47.81 115 GLY A O 1
ATOM 881 N N . ARG A 1 116 ? -15.527 8.007 34.486 1.00 48.22 116 ARG A N 1
ATOM 882 C CA . ARG A 1 116 ? -16.824 7.316 34.662 1.00 48.22 116 ARG A CA 1
ATOM 883 C C . ARG A 1 116 ? -16.976 6.107 33.730 1.00 48.22 116 ARG A C 1
ATOM 885 O O . ARG A 1 116 ? -18.055 5.858 33.190 1.00 48.22 116 ARG A O 1
ATOM 892 N N . LEU A 1 117 ? -15.909 5.326 33.580 1.00 48.28 117 LEU A N 1
ATOM 893 C CA . LEU A 1 117 ? -15.846 4.150 32.700 1.00 48.28 117 LEU A CA 1
ATOM 894 C C . LEU A 1 117 ? -16.999 3.146 32.872 1.00 48.28 117 LEU A C 1
ATOM 896 O O . LEU A 1 117 ? -17.376 2.494 31.910 1.00 48.28 117 LEU A O 1
ATOM 900 N N . LYS A 1 118 ? -17.614 3.069 34.059 1.00 47.41 118 LYS A N 1
ATOM 901 C CA . LYS A 1 118 ? -18.684 2.101 34.345 1.00 47.41 118 LYS A CA 1
ATOM 902 C C . LYS A 1 118 ? -20.119 2.609 34.126 1.00 47.41 118 LYS A C 1
ATOM 904 O O . LYS A 1 118 ? -21.008 1.793 33.997 1.00 47.41 118 LYS A O 1
ATOM 909 N N . ARG A 1 119 ? -20.370 3.927 34.114 1.00 45.62 119 ARG A N 1
ATOM 910 C CA . ARG A 1 119 ? -21.746 4.491 34.047 1.00 45.62 119 ARG A CA 1
ATOM 911 C C . ARG A 1 119 ? -22.109 5.139 32.712 1.00 45.62 119 ARG A C 1
ATOM 913 O O . ARG A 1 119 ? -23.249 5.538 32.529 1.00 45.62 119 ARG A O 1
ATOM 920 N N . THR A 1 120 ? -21.130 5.352 31.834 1.00 45.97 120 THR A N 1
ATOM 921 C CA . THR A 1 120 ? -21.316 6.211 30.647 1.00 45.97 120 THR A CA 1
ATOM 922 C C . THR A 1 120 ? -21.339 5.422 29.345 1.00 45.97 120 THR A C 1
ATOM 924 O O . THR A 1 120 ? -22.037 5.824 28.426 1.00 45.97 120 THR A O 1
ATOM 927 N N . LEU A 1 121 ? -20.652 4.277 29.276 1.00 47.69 121 LEU A N 1
ATOM 928 C CA . LEU A 1 121 ? -20.731 3.404 28.101 1.00 47.69 121 LEU A CA 1
ATOM 929 C C . LEU A 1 121 ? -22.097 2.689 27.997 1.00 47.69 121 LEU A C 1
ATOM 931 O O . LEU A 1 121 ? -22.460 2.232 26.929 1.00 47.69 121 LEU A O 1
ATOM 935 N N . GLU A 1 122 ? -22.888 2.680 29.076 1.00 47.91 122 GLU A N 1
ATOM 936 C CA . GLU A 1 122 ? -24.280 2.199 29.095 1.00 47.91 122 GLU A CA 1
ATOM 937 C C . GLU A 1 122 ? -25.257 3.140 28.348 1.00 47.91 122 GLU A C 1
ATOM 939 O O . GLU A 1 122 ? -26.410 2.783 28.109 1.00 47.91 122 GLU A O 1
ATOM 944 N N . ALA A 1 123 ? -24.838 4.360 27.981 1.00 48.84 123 ALA A N 1
ATOM 945 C CA . ALA A 1 123 ? -25.674 5.273 27.207 1.00 48.84 123 ALA A CA 1
ATOM 946 C C . ALA A 1 123 ? -25.593 4.929 25.709 1.00 48.84 123 ALA A C 1
ATOM 948 O O . ALA A 1 123 ? -24.566 5.160 25.073 1.00 48.84 123 ALA A O 1
ATOM 949 N N . ALA A 1 124 ? -26.701 4.456 25.127 1.00 50.12 124 ALA A N 1
ATOM 950 C CA . ALA A 1 124 ? -26.803 3.998 23.731 1.00 50.12 124 ALA A CA 1
ATOM 951 C C . ALA A 1 124 ? -26.135 4.921 22.682 1.00 50.12 124 ALA A C 1
ATOM 953 O O . ALA A 1 124 ? -25.534 4.448 21.721 1.00 50.12 124 ALA A O 1
ATOM 954 N N . GLY A 1 125 ? -26.164 6.245 22.886 1.00 52.50 125 GLY A N 1
ATOM 955 C CA . GLY A 1 125 ? -25.573 7.214 21.953 1.00 52.50 125 GLY A CA 1
ATOM 956 C C . GLY A 1 125 ? -24.038 7.294 21.943 1.00 52.50 125 GLY A C 1
ATOM 957 O O . GLY A 1 125 ? -23.473 7.885 21.021 1.00 52.50 125 GLY A O 1
ATOM 958 N N . ASP A 1 126 ? -23.350 6.746 22.948 1.00 54.53 126 ASP A N 1
ATOM 959 C CA . ASP A 1 126 ? -21.882 6.708 22.985 1.00 54.53 126 ASP A CA 1
ATOM 960 C C . ASP A 1 126 ? -21.330 5.441 22.304 1.00 54.53 126 ASP A C 1
ATOM 962 O O . ASP A 1 126 ? -20.309 5.519 21.618 1.00 54.53 126 ASP A O 1
ATOM 966 N N . VAL A 1 127 ? -22.055 4.321 22.375 1.00 56.50 127 VAL A N 1
ATOM 967 C CA . VAL A 1 127 ? -21.756 3.076 21.641 1.00 56.50 127 VAL A CA 1
ATOM 968 C C . VAL A 1 127 ? -21.874 3.292 20.133 1.00 56.50 127 VAL A C 1
ATOM 970 O O . VAL A 1 127 ? -20.970 2.925 19.382 1.00 56.50 127 VAL A O 1
ATOM 973 N N . ASP A 1 128 ? -22.922 3.990 19.685 1.00 62.28 128 ASP A N 1
ATOM 974 C CA . ASP A 1 128 ? -23.113 4.307 18.265 1.00 62.28 128 ASP A CA 1
ATOM 975 C C . ASP A 1 128 ? -21.950 5.119 17.672 1.00 62.28 128 ASP A C 1
ATOM 977 O O . ASP A 1 128 ? -21.591 4.930 16.51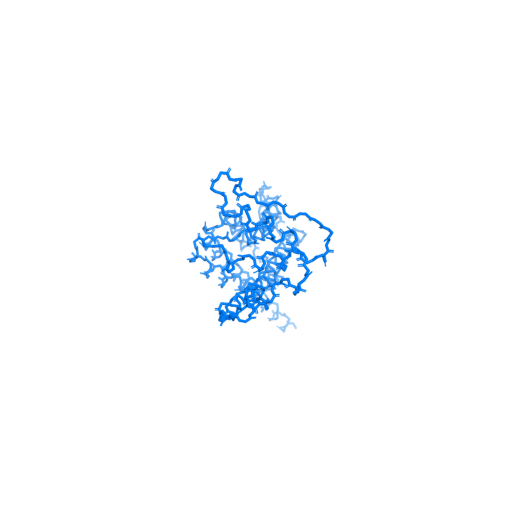3 1.00 62.28 128 ASP A O 1
ATOM 981 N N . LYS A 1 129 ? -21.296 5.989 18.452 1.00 64.94 129 LYS A N 1
ATOM 982 C CA . LYS A 1 129 ? -20.138 6.768 17.973 1.00 64.94 129 LYS A CA 1
ATOM 983 C C . LYS A 1 129 ? -18.884 5.922 17.808 1.00 64.94 129 LYS A C 1
ATOM 985 O O . LYS A 1 129 ? -18.147 6.127 16.846 1.00 64.94 129 LYS A O 1
ATOM 990 N N . VAL A 1 130 ? -18.648 4.987 18.728 1.00 65.12 130 VAL A N 1
ATOM 991 C CA . VAL A 1 130 ? -17.538 4.028 18.629 1.00 65.12 130 VAL A CA 1
ATOM 992 C C . VAL A 1 130 ? -17.751 3.129 17.417 1.00 65.12 130 VAL A C 1
ATOM 994 O O . VAL A 1 130 ? -16.854 2.986 16.592 1.00 65.12 130 VAL A O 1
ATOM 997 N N . VAL A 1 131 ? -18.969 2.616 17.248 1.00 65.69 131 VAL A N 1
ATOM 998 C CA . VAL A 1 131 ? -19.379 1.859 16.061 1.00 65.69 131 VAL A CA 1
ATOM 999 C C . VAL A 1 131 ? -19.125 2.659 14.779 1.00 65.69 131 VAL A C 1
ATOM 1001 O O . VAL A 1 131 ? -18.460 2.146 13.885 1.00 65.69 131 VAL A O 1
ATOM 1004 N N . ILE A 1 132 ? -19.568 3.920 14.698 1.00 67.69 132 ILE A N 1
ATOM 1005 C CA . ILE A 1 132 ? -19.331 4.787 13.529 1.00 67.69 132 ILE A CA 1
ATOM 1006 C C . ILE A 1 132 ? -17.829 4.967 13.260 1.00 67.69 132 ILE A C 1
ATOM 1008 O O . ILE A 1 132 ? -17.406 4.988 12.105 1.00 67.69 132 ILE A O 1
ATOM 1012 N N . ALA A 1 133 ? -17.007 5.102 14.303 1.00 67.31 133 ALA A N 1
ATOM 1013 C CA . ALA A 1 133 ? -15.562 5.244 14.148 1.00 67.31 133 ALA A CA 1
ATOM 1014 C C . ALA A 1 133 ? -14.927 3.968 13.562 1.00 67.31 133 ALA A C 1
ATOM 1016 O O . ALA A 1 133 ? -14.137 4.047 12.621 1.00 67.31 133 ALA A O 1
ATOM 1017 N N . PHE A 1 134 ? -15.324 2.789 14.046 1.00 67.88 134 PHE A N 1
ATOM 1018 C CA . PHE A 1 134 ? -14.873 1.517 13.477 1.00 67.88 134 PHE A CA 1
ATOM 1019 C C . PHE A 1 134 ? -15.430 1.258 12.063 1.00 67.88 134 PHE A C 1
ATOM 1021 O O . PHE A 1 134 ? -14.729 0.682 11.230 1.00 67.88 134 PHE A O 1
ATOM 1028 N N . GLU A 1 135 ? -16.651 1.701 11.745 1.00 70.44 135 GLU A N 1
ATOM 1029 C CA . GLU A 1 135 ? -17.206 1.628 10.384 1.00 70.44 135 GLU A CA 1
ATOM 1030 C C . GLU A 1 135 ? -16.396 2.474 9.392 1.00 70.44 135 GLU A C 1
ATOM 1032 O O . GLU A 1 135 ? -16.084 1.997 8.299 1.00 70.44 135 GLU A O 1
ATOM 1037 N N . LYS A 1 136 ? -15.993 3.690 9.786 1.00 70.56 136 LYS A N 1
ATOM 1038 C CA . LYS A 1 136 ? -15.112 4.553 8.981 1.00 70.56 136 LYS A CA 1
ATOM 1039 C C . LYS A 1 136 ? -13.736 3.937 8.770 1.00 70.56 136 LYS A C 1
ATOM 1041 O O . LYS A 1 136 ? -13.235 3.921 7.647 1.00 70.56 136 LYS A O 1
ATOM 1046 N N . LEU A 1 137 ? -13.151 3.372 9.826 1.00 68.81 137 LEU A N 1
ATOM 1047 C CA . LEU A 1 137 ? -11.883 2.656 9.727 1.00 68.81 137 LEU A CA 1
ATOM 1048 C C . LEU A 1 137 ? -11.974 1.508 8.711 1.00 68.81 137 LEU A C 1
ATOM 1050 O O . LEU A 1 137 ? -11.110 1.372 7.848 1.00 68.81 137 LEU A O 1
ATOM 1054 N N . ASN A 1 138 ? -13.053 0.726 8.762 1.00 69.50 138 ASN A N 1
ATOM 1055 C CA . ASN A 1 138 ? -13.308 -0.343 7.802 1.00 69.50 138 ASN A CA 1
ATOM 1056 C C . ASN A 1 138 ? -13.445 0.179 6.357 1.00 69.50 138 ASN A C 1
ATOM 1058 O O . ASN A 1 138 ? -12.946 -0.450 5.427 1.00 69.50 138 ASN A O 1
ATOM 1062 N N . GLU A 1 139 ? -14.084 1.331 6.146 1.00 71.94 139 GLU A N 1
ATOM 1063 C CA . GLU A 1 139 ? -14.173 1.947 4.818 1.00 71.94 139 GLU A CA 1
ATOM 1064 C C . GLU A 1 139 ? -12.790 2.313 4.257 1.00 71.94 139 GLU A C 1
ATOM 1066 O O . GLU A 1 139 ? -12.490 2.029 3.093 1.00 71.94 139 GLU A O 1
ATOM 1071 N N . VAL A 1 140 ? -11.924 2.903 5.084 1.00 67.31 140 VAL A N 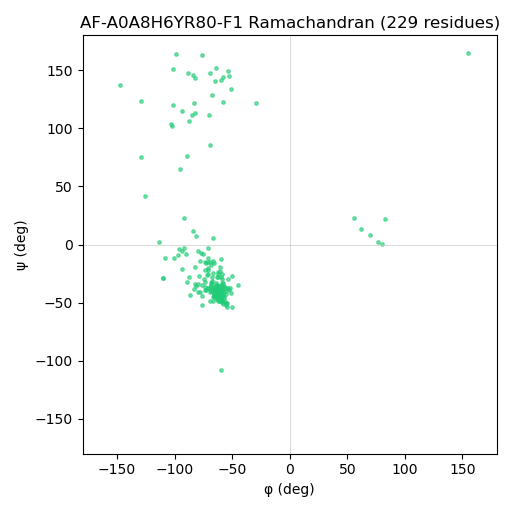1
ATOM 1072 C CA . VAL A 1 140 ? -10.569 3.292 4.671 1.00 67.31 140 VAL A CA 1
ATOM 1073 C C . VAL A 1 140 ? -9.680 2.075 4.420 1.00 67.31 140 VAL A C 1
ATOM 1075 O O . VAL A 1 140 ? -8.945 2.057 3.434 1.00 67.31 140 VAL A O 1
ATOM 1078 N N . ILE A 1 141 ? -9.812 1.025 5.229 1.00 69.75 141 ILE A N 1
ATOM 1079 C CA . ILE A 1 141 ? -9.169 -0.282 5.022 1.00 69.75 141 ILE A CA 1
ATOM 1080 C C . ILE A 1 141 ? -9.583 -0.895 3.673 1.00 69.75 141 ILE A C 1
ATOM 1082 O O . ILE A 1 141 ? -8.722 -1.273 2.877 1.00 69.75 141 ILE A O 1
ATOM 1086 N N . ASN A 1 142 ? -10.882 -0.937 3.362 1.00 68.38 142 ASN A N 1
ATOM 1087 C CA . ASN A 1 142 ? -11.379 -1.475 2.089 1.00 68.38 142 ASN A CA 1
ATOM 1088 C C . ASN A 1 142 ? -10.879 -0.657 0.889 1.00 68.38 142 ASN A C 1
ATOM 1090 O O . ASN A 1 142 ? -10.479 -1.199 -0.144 1.00 68.38 142 ASN A O 1
ATOM 1094 N N . ARG A 1 143 ? -10.859 0.670 1.031 1.00 67.88 143 ARG A N 1
ATOM 1095 C CA . ARG A 1 143 ? -10.339 1.577 0.006 1.00 67.88 143 ARG A CA 1
ATOM 1096 C C . ARG A 1 143 ? -8.842 1.379 -0.213 1.00 67.88 143 ARG A C 1
ATOM 1098 O O . ARG A 1 143 ? -8.394 1.396 -1.359 1.00 67.88 143 ARG A O 1
ATOM 1105 N N . PHE A 1 144 ? -8.078 1.178 0.857 1.00 71.50 144 PHE A N 1
ATOM 1106 C CA . PHE A 1 144 ? -6.658 0.846 0.790 1.00 71.50 144 PHE A CA 1
ATOM 1107 C C . PHE A 1 144 ? -6.433 -0.449 -0.005 1.00 71.50 144 PHE A C 1
ATOM 1109 O O . PHE A 1 144 ? -5.635 -0.445 -0.942 1.00 71.50 144 PHE A O 1
ATOM 1116 N N . GLN A 1 145 ? -7.187 -1.514 0.292 1.00 70.25 145 GLN A N 1
ATOM 1117 C CA . GLN A 1 145 ? -7.081 -2.800 -0.411 1.00 70.25 145 GLN A CA 1
ATOM 1118 C C . GLN A 1 145 ? -7.353 -2.675 -1.911 1.00 70.25 145 GLN A C 1
ATOM 1120 O O . GLN A 1 145 ? -6.547 -3.142 -2.714 1.00 70.25 145 GLN A O 1
ATOM 1125 N N . LEU A 1 146 ? -8.446 -2.008 -2.300 1.00 70.94 146 LEU A N 1
ATOM 1126 C CA . LEU A 1 146 ? -8.786 -1.812 -3.712 1.00 70.94 146 LEU A CA 1
ATOM 1127 C C . LEU A 1 146 ? -7.676 -1.055 -4.454 1.00 70.94 146 LEU A C 1
ATOM 1129 O O . LEU A 1 146 ? -7.266 -1.448 -5.543 1.00 70.94 146 LEU A O 1
ATOM 1133 N N . ASN A 1 147 ? -7.152 0.010 -3.843 1.00 66.19 147 ASN A N 1
ATOM 1134 C CA . ASN A 1 147 ? -6.074 0.798 -4.434 1.00 66.19 147 ASN A CA 1
ATOM 1135 C C . ASN A 1 147 ? -4.768 0.008 -4.570 1.00 66.19 147 ASN A C 1
ATOM 1137 O O . ASN A 1 147 ? -4.054 0.184 -5.556 1.00 66.19 147 ASN A O 1
ATOM 1141 N N . MET A 1 148 ? -4.448 -0.846 -3.597 1.00 72.19 148 MET A N 1
ATOM 1142 C CA . MET A 1 148 ? -3.278 -1.716 -3.674 1.00 72.19 148 MET A CA 1
ATOM 1143 C C . MET A 1 148 ? -3.429 -2.791 -4.750 1.00 72.19 148 MET A C 1
ATOM 1145 O O . MET A 1 148 ? -2.475 -3.027 -5.488 1.00 72.19 148 MET A O 1
ATOM 1149 N N . GLY A 1 149 ? -4.624 -3.372 -4.894 1.00 68.44 149 GLY A N 1
ATOM 1150 C CA . GLY A 1 149 ? -4.936 -4.308 -5.977 1.00 68.44 149 GLY A CA 1
ATOM 1151 C C . GLY A 1 149 ? -4.736 -3.682 -7.360 1.00 68.44 149 GLY A C 1
ATOM 1152 O O . GLY A 1 149 ? -3.997 -4.226 -8.174 1.00 68.44 149 GLY A O 1
ATOM 1153 N N . LEU A 1 150 ? -5.296 -2.489 -7.587 1.00 68.00 150 LEU A N 1
ATOM 1154 C CA . LEU A 1 150 ? -5.135 -1.753 -8.850 1.00 68.00 150 LEU A CA 1
ATOM 1155 C C . LEU A 1 150 ? -3.673 -1.363 -9.128 1.00 68.00 150 LEU A C 1
ATOM 1157 O O . LEU A 1 150 ? -3.208 -1.423 -10.263 1.00 68.00 150 LEU A O 1
ATOM 1161 N N . HIS A 1 151 ? -2.918 -0.974 -8.095 1.00 67.88 151 HIS A N 1
ATOM 1162 C CA . HIS A 1 151 ? -1.497 -0.660 -8.252 1.00 67.88 151 HIS A CA 1
ATOM 1163 C C . HIS A 1 151 ? -0.667 -1.900 -8.618 1.00 67.88 151 HIS A C 1
ATOM 1165 O O . HIS A 1 151 ? 0.255 -1.805 -9.426 1.00 67.88 151 HIS A O 1
ATOM 1171 N N . MET A 1 152 ? -0.983 -3.060 -8.032 1.00 73.06 152 MET A N 1
ATOM 1172 C CA . MET A 1 152 ? -0.333 -4.325 -8.374 1.00 73.06 152 MET A CA 1
ATOM 1173 C C . MET A 1 152 ? -0.615 -4.717 -9.827 1.00 73.06 152 MET A C 1
ATOM 1175 O O . MET A 1 152 ? 0.323 -5.079 -10.530 1.00 73.06 152 MET A O 1
ATOM 1179 N N . GLU A 1 153 ? -1.862 -4.593 -10.289 1.00 67.94 153 GLU A N 1
ATOM 1180 C CA . GLU A 1 153 ? -2.251 -4.882 -11.677 1.00 67.94 153 GLU A CA 1
ATOM 1181 C C . GLU A 1 153 ? -1.414 -4.072 -12.679 1.00 67.94 153 GLU A C 1
ATOM 1183 O O . GLU A 1 153 ? -0.767 -4.644 -13.557 1.00 67.94 153 GLU A O 1
ATOM 1188 N N . HIS A 1 154 ? -1.313 -2.757 -12.470 1.00 62.16 154 HIS A N 1
ATOM 1189 C CA . HIS A 1 154 ? -0.497 -1.882 -13.315 1.00 62.16 154 HIS A CA 1
ATOM 1190 C C . HIS A 1 154 ? 1.007 -2.210 -13.234 1.00 62.16 154 HIS A C 1
ATOM 1192 O O . HIS A 1 154 ? 1.737 -2.117 -14.222 1.00 62.16 154 HIS A O 1
ATOM 1198 N N . GLY A 1 155 ? 1.501 -2.592 -12.051 1.00 74.50 155 GLY A N 1
ATOM 1199 C CA . GLY A 1 155 ? 2.889 -3.024 -11.870 1.00 74.50 155 GLY A CA 1
ATOM 1200 C C . GLY A 1 155 ? 3.208 -4.300 -12.653 1.00 74.50 155 GLY A C 1
ATOM 1201 O O . GLY A 1 155 ? 4.234 -4.366 -13.328 1.00 74.50 155 GLY A O 1
ATOM 1202 N N . VAL A 1 156 ? 2.309 -5.287 -12.608 1.00 81.12 156 VAL A N 1
ATOM 1203 C CA . VAL A 1 156 ? 2.437 -6.550 -13.350 1.00 81.12 156 VAL A CA 1
ATOM 1204 C C . VAL A 1 156 ? 2.398 -6.305 -14.856 1.00 81.12 156 VAL A C 1
ATOM 1206 O O . VAL A 1 156 ? 3.232 -6.860 -15.570 1.00 81.12 156 VAL A O 1
ATOM 1209 N N . GLU A 1 157 ? 1.495 -5.449 -15.340 1.00 78.25 157 GLU A N 1
ATOM 1210 C CA . GLU A 1 157 ? 1.431 -5.084 -16.760 1.00 78.25 157 GLU A CA 1
ATOM 1211 C C . GLU A 1 157 ? 2.740 -4.431 -17.233 1.00 78.25 157 GLU A C 1
ATOM 1213 O O . GLU A 1 157 ? 3.322 -4.855 -18.231 1.00 78.25 157 GLU A O 1
ATOM 1218 N N . SER A 1 158 ? 3.263 -3.464 -16.474 1.00 79.94 158 SER A N 1
ATOM 1219 C CA . SER A 1 158 ? 4.529 -2.788 -16.789 1.00 79.94 158 SER A CA 1
ATOM 1220 C C . SER A 1 158 ? 5.725 -3.749 -16.832 1.00 79.94 158 SER A C 1
ATOM 1222 O O . SER A 1 158 ? 6.552 -3.690 -17.750 1.00 79.94 158 SER A O 1
ATOM 1224 N N . ILE A 1 159 ? 5.805 -4.681 -15.876 1.00 84.69 159 ILE A N 1
ATOM 1225 C CA . ILE A 1 159 ? 6.840 -5.723 -15.860 1.00 84.69 159 ILE A CA 1
ATOM 1226 C C . ILE A 1 159 ? 6.678 -6.648 -17.069 1.00 84.69 159 ILE A C 1
ATOM 1228 O O . ILE A 1 159 ? 7.664 -6.935 -17.743 1.00 84.69 159 ILE A O 1
ATOM 1232 N N . ALA A 1 160 ? 5.455 -7.080 -17.389 1.00 87.69 160 ALA A N 1
ATOM 1233 C CA . ALA A 1 160 ? 5.194 -7.947 -18.535 1.00 87.69 160 ALA A CA 1
ATOM 1234 C C . ALA A 1 160 ? 5.599 -7.282 -19.860 1.00 87.69 160 ALA A C 1
ATOM 1236 O O . ALA A 1 160 ? 6.237 -7.926 -20.696 1.00 87.69 160 ALA A O 1
ATOM 1237 N N . VAL A 1 161 ? 5.296 -5.989 -20.028 1.00 87.81 161 VAL A N 1
ATOM 1238 C CA . VAL A 1 161 ? 5.747 -5.190 -21.176 1.00 87.81 161 VAL A CA 1
ATOM 1239 C C . VAL A 1 161 ? 7.270 -5.095 -21.206 1.00 87.81 161 VAL A C 1
ATOM 1241 O O . VAL A 1 161 ? 7.865 -5.373 -22.242 1.00 87.81 161 VAL A O 1
ATOM 1244 N N . SER A 1 162 ? 7.915 -4.765 -20.086 1.00 89.12 162 SER A N 1
ATOM 1245 C CA . SER A 1 162 ? 9.379 -4.655 -20.014 1.00 89.12 162 SER A CA 1
ATOM 1246 C C . SER A 1 162 ? 10.062 -5.979 -20.370 1.00 89.12 162 SER A C 1
ATOM 1248 O O . SER A 1 162 ? 10.948 -6.007 -21.216 1.00 89.12 162 SER A O 1
ATOM 1250 N N . MET A 1 163 ? 9.577 -7.099 -19.827 1.00 87.88 163 MET A N 1
ATOM 1251 C CA . MET A 1 163 ? 10.070 -8.440 -20.157 1.00 87.88 163 MET A CA 1
ATOM 1252 C C . MET A 1 163 ? 9.832 -8.811 -21.626 1.00 87.88 163 MET A C 1
ATOM 1254 O O . MET A 1 163 ? 10.629 -9.537 -22.220 1.00 87.88 163 MET A O 1
ATOM 1258 N N . ALA A 1 164 ? 8.721 -8.371 -22.221 1.00 88.50 164 ALA A N 1
ATOM 1259 C CA . ALA A 1 164 ? 8.456 -8.580 -23.640 1.00 88.50 164 ALA A CA 1
ATOM 1260 C C . ALA A 1 164 ? 9.406 -7.746 -24.514 1.00 88.50 164 ALA A C 1
ATOM 1262 O O . ALA A 1 164 ? 9.925 -8.266 -25.499 1.00 88.50 164 ALA A O 1
ATOM 1263 N N . LEU A 1 165 ? 9.674 -6.494 -24.127 1.00 86.81 165 LEU A N 1
ATOM 1264 C CA . LEU A 1 165 ? 10.624 -5.607 -24.800 1.00 86.81 165 LEU A CA 1
ATOM 1265 C C . LEU A 1 165 ? 12.062 -6.128 -24.698 1.00 86.81 165 LEU A C 1
ATOM 1267 O O . LEU A 1 165 ? 12.769 -6.120 -25.697 1.00 86.81 165 LEU A O 1
ATOM 1271 N N . GLU A 1 166 ? 12.482 -6.651 -23.544 1.00 88.62 166 GLU A N 1
ATOM 1272 C CA . GLU A 1 166 ? 13.809 -7.267 -23.368 1.00 88.62 166 GLU A CA 1
ATOM 1273 C C . GLU A 1 166 ? 14.025 -8.497 -24.262 1.00 88.62 166 GLU A C 1
ATOM 1275 O O . GLU A 1 166 ? 15.153 -8.806 -24.642 1.00 88.62 166 GLU A O 1
ATOM 1280 N N . LYS A 1 167 ? 12.948 -9.202 -24.629 1.00 89.19 167 LYS A N 1
ATOM 1281 C CA . LYS A 1 167 ? 13.006 -10.325 -25.578 1.00 89.19 167 LYS A CA 1
ATOM 1282 C C . LYS A 1 167 ? 13.103 -9.879 -27.032 1.00 89.19 167 LYS A C 1
ATOM 1284 O O . LYS A 1 167 ? 13.379 -10.719 -27.892 1.00 89.19 167 LYS A O 1
ATOM 1289 N N . LEU A 1 168 ? 12.849 -8.606 -27.336 1.00 86.25 168 LEU A N 1
ATOM 1290 C CA . LEU A 1 168 ? 13.034 -8.098 -28.686 1.00 86.25 168 LEU A CA 1
ATOM 1291 C C . LEU A 1 168 ? 14.532 -8.055 -28.978 1.00 86.25 168 LEU A C 1
ATOM 1293 O O . LEU A 1 168 ? 15.289 -7.279 -28.401 1.00 86.25 168 LEU A O 1
ATOM 1297 N N . GLY A 1 169 ? 14.964 -8.924 -29.889 1.00 82.38 169 GLY A N 1
ATOM 1298 C CA . GLY A 1 169 ? 16.319 -8.883 -30.410 1.00 82.38 169 GLY A CA 1
ATOM 1299 C C . GLY A 1 169 ? 16.568 -7.585 -31.170 1.00 82.38 169 GLY A C 1
ATOM 1300 O O . GLY A 1 169 ? 15.657 -6.999 -31.760 1.00 82.38 169 GLY A O 1
ATOM 1301 N N . TYR A 1 170 ? 17.826 -7.158 -31.195 1.00 80.31 170 TYR A N 1
ATOM 1302 C CA . TYR A 1 170 ? 18.245 -6.071 -32.066 1.00 80.31 170 TYR A CA 1
ATOM 1303 C C . TYR A 1 170 ? 17.944 -6.429 -33.528 1.00 80.31 170 TYR A C 1
ATOM 1305 O O . TYR A 1 170 ? 18.423 -7.440 -34.047 1.00 80.31 170 TYR A O 1
ATOM 1313 N N . VAL A 1 171 ? 17.160 -5.588 -34.200 1.00 82.12 171 VAL A N 1
ATOM 1314 C CA . VAL A 1 171 ? 16.880 -5.722 -35.630 1.00 82.12 171 VAL A CA 1
ATOM 1315 C C . VAL A 1 171 ? 17.744 -4.707 -36.362 1.00 82.12 171 VAL A C 1
ATOM 1317 O O . VAL A 1 171 ? 17.408 -3.527 -36.407 1.00 82.12 171 VAL A O 1
ATOM 1320 N N . ALA A 1 172 ? 18.844 -5.170 -36.964 1.00 75.38 172 ALA A N 1
ATOM 1321 C CA . ALA A 1 172 ? 19.766 -4.307 -37.705 1.00 75.38 172 ALA A CA 1
ATOM 1322 C C . ALA A 1 172 ? 19.044 -3.456 -38.761 1.00 75.38 172 ALA A C 1
ATOM 1324 O O . ALA A 1 172 ? 19.326 -2.275 -38.879 1.00 75.38 172 ALA A O 1
ATOM 1325 N N . ALA A 1 173 ? 18.044 -4.020 -39.448 1.00 70.06 173 ALA A N 1
ATOM 1326 C CA . ALA A 1 173 ? 17.238 -3.325 -40.456 1.00 70.06 173 ALA A CA 1
ATOM 1327 C C . ALA A 1 173 ? 16.314 -2.218 -39.903 1.00 70.06 173 ALA A C 1
ATOM 1329 O O . ALA A 1 173 ? 15.845 -1.381 -40.666 1.00 70.06 173 ALA A O 1
ATOM 1330 N N . ALA A 1 174 ? 16.033 -2.216 -38.597 1.00 72.19 174 ALA A N 1
ATOM 1331 C CA . ALA A 1 174 ? 15.278 -1.159 -37.924 1.00 72.19 174 ALA A CA 1
ATOM 1332 C C . ALA A 1 174 ? 16.195 -0.061 -37.360 1.00 72.19 174 ALA A C 1
ATOM 1334 O O . ALA A 1 174 ? 15.708 0.921 -36.798 1.00 72.19 174 ALA A O 1
ATOM 1335 N N . ASN A 1 175 ? 17.516 -0.223 -37.487 1.00 72.75 175 ASN A N 1
ATOM 1336 C CA . ASN A 1 175 ? 18.465 0.807 -37.107 1.00 72.75 175 ASN A CA 1
ATOM 1337 C C . ASN A 1 175 ? 18.370 1.996 -38.072 1.00 72.75 175 ASN A C 1
ATOM 1339 O O . ASN A 1 175 ? 18.123 1.825 -39.267 1.00 72.75 175 ASN A O 1
ATOM 1343 N N . ILE A 1 176 ? 18.621 3.202 -37.564 1.00 64.19 176 ILE A N 1
ATOM 1344 C CA . ILE A 1 176 ? 18.728 4.410 -38.391 1.00 64.19 176 ILE A CA 1
ATOM 1345 C C . ILE A 1 176 ? 19.815 4.216 -39.457 1.00 64.19 176 ILE A C 1
ATOM 1347 O O . ILE A 1 176 ? 19.608 4.603 -40.602 1.00 64.19 176 ILE 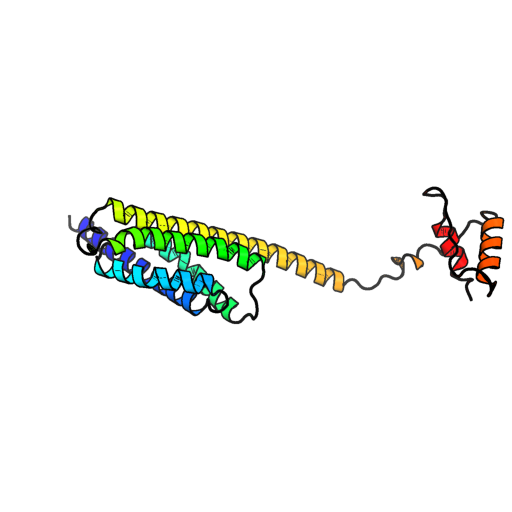A O 1
ATOM 1351 N N . ASP A 1 177 ? 20.901 3.519 -39.115 1.00 64.19 177 ASP A N 1
ATOM 1352 C CA . ASP A 1 177 ? 22.007 3.217 -40.036 1.00 64.19 177 ASP A CA 1
ATOM 1353 C C . ASP A 1 177 ? 21.636 2.224 -41.154 1.00 64.19 177 ASP A C 1
ATOM 1355 O O . ASP A 1 177 ? 22.378 2.086 -42.123 1.00 64.19 177 ASP A O 1
ATOM 1359 N N . ALA A 1 178 ? 20.513 1.505 -41.025 1.00 63.50 178 ALA A N 1
ATOM 1360 C CA . ALA A 1 178 ? 20.011 0.601 -42.062 1.00 63.50 178 ALA A CA 1
ATOM 1361 C C . ALA A 1 178 ? 18.998 1.262 -43.007 1.00 63.50 178 ALA A C 1
ATOM 1363 O O . ALA A 1 178 ? 18.599 0.650 -44.001 1.00 63.50 178 ALA A O 1
ATOM 1364 N N . GLN A 1 179 ? 18.596 2.507 -42.731 1.00 62.47 179 GLN A N 1
ATOM 1365 C CA . GLN A 1 179 ? 17.937 3.337 -43.735 1.00 62.47 179 GLN A CA 1
ATOM 1366 C C . GLN A 1 179 ? 18.977 3.649 -44.814 1.00 62.47 179 GLN A C 1
ATOM 1368 O O . GLN A 1 179 ? 20.100 4.024 -44.492 1.00 62.47 179 GLN A O 1
ATOM 1373 N N . SER A 1 180 ? 18.615 3.406 -46.076 1.00 60.78 180 SER A N 1
ATOM 1374 C CA . SER A 1 180 ? 19.494 3.420 -47.253 1.00 60.78 180 SER A CA 1
ATOM 1375 C C . SER A 1 180 ? 20.682 4.381 -47.136 1.00 60.78 180 SER A C 1
ATOM 1377 O O . SER A 1 180 ? 20.505 5.594 -47.036 1.00 60.78 180 SER A O 1
ATOM 1379 N N . SER A 1 181 ? 21.893 3.838 -47.262 1.00 55.91 181 SER A N 1
ATOM 1380 C CA . SER A 1 181 ? 23.148 4.589 -47.386 1.00 55.91 181 SER A CA 1
ATOM 1381 C C . SER A 1 181 ? 23.260 5.391 -48.692 1.00 55.91 181 SER A C 1
ATOM 1383 O O . SER A 1 181 ? 24.321 5.935 -48.994 1.00 55.91 181 SER A O 1
ATOM 1385 N N . GLU A 1 182 ? 22.201 5.433 -49.502 1.00 62.75 182 GLU A N 1
ATOM 1386 C CA . GLU A 1 182 ? 22.078 6.337 -50.641 1.00 62.75 182 GLU A CA 1
ATOM 1387 C C . GLU A 1 182 ? 21.927 7.752 -50.075 1.00 62.75 182 GLU A C 1
ATOM 1389 O O . GLU A 1 182 ? 20.822 8.198 -49.794 1.00 62.75 182 GLU A O 1
ATOM 1394 N N . GLY A 1 183 ? 23.055 8.405 -49.784 1.00 71.06 183 GLY A N 1
ATOM 1395 C CA . GLY A 1 183 ? 23.113 9.719 -49.145 1.00 71.06 183 GLY A CA 1
ATOM 1396 C C . GLY A 1 183 ? 22.408 10.817 -49.952 1.00 71.06 183 GLY A C 1
ATOM 1397 O O . GLY A 1 183 ? 21.185 10.913 -49.994 1.00 71.06 183 GLY A O 1
ATOM 1398 N N . CYS A 1 184 ? 23.164 11.725 -50.564 1.00 79.44 184 CYS A N 1
ATOM 1399 C CA . CYS A 1 184 ? 22.576 12.707 -51.478 1.00 79.44 184 CYS A CA 1
ATOM 1400 C C . CYS A 1 184 ? 22.378 12.085 -52.867 1.00 79.44 184 CYS A C 1
ATOM 1402 O O . CYS A 1 184 ? 23.239 11.341 -53.327 1.00 79.44 184 CYS A O 1
ATOM 1404 N N . LEU A 1 185 ? 21.292 12.444 -53.561 1.00 80.69 185 LEU A N 1
ATOM 1405 C CA . LEU A 1 185 ? 21.106 12.089 -54.972 1.00 80.69 185 LEU A CA 1
ATOM 1406 C C . LEU A 1 185 ? 22.247 12.674 -55.820 1.00 80.69 185 LEU A C 1
ATOM 1408 O O . LEU A 1 185 ? 22.654 13.821 -55.594 1.00 80.69 185 LEU A O 1
ATOM 1412 N N . ASP A 1 186 ? 22.712 11.919 -56.815 1.00 79.69 186 ASP A N 1
ATOM 1413 C CA . ASP A 1 186 ? 23.777 12.347 -57.721 1.00 79.69 186 ASP A CA 1
ATOM 1414 C C . ASP A 1 186 ? 23.500 13.733 -58.320 1.00 79.69 186 ASP A C 1
ATOM 1416 O O . ASP A 1 186 ? 22.395 14.056 -58.760 1.00 79.69 186 ASP A O 1
ATOM 1420 N N . GLY A 1 187 ? 24.527 14.583 -58.308 1.00 81.06 187 GLY A N 1
ATOM 1421 C CA . GLY A 1 187 ? 24.446 15.955 -58.812 1.00 81.06 187 GLY A CA 1
ATOM 1422 C C . GLY A 1 187 ? 23.740 16.949 -57.882 1.00 81.06 187 GLY A C 1
ATOM 1423 O O . GLY A 1 187 ? 23.635 18.125 -58.225 1.00 81.06 187 GLY A O 1
ATOM 1424 N N . THR A 1 188 ? 23.291 16.534 -56.693 1.00 83.94 188 THR A N 1
ATOM 1425 C CA . THR A 1 188 ? 22.698 17.441 -55.699 1.00 83.94 188 THR A CA 1
ATOM 1426 C C . THR A 1 188 ? 23.686 17.792 -54.587 1.00 83.94 188 THR A C 1
ATOM 1428 O O . THR A 1 188 ? 24.576 17.017 -54.251 1.00 83.94 188 THR A O 1
ATOM 1431 N N . ARG A 1 189 ? 23.542 18.990 -53.998 1.00 84.94 189 ARG A N 1
ATOM 1432 C CA . ARG A 1 189 ? 24.334 19.453 -52.834 1.00 84.94 189 ARG A CA 1
ATOM 1433 C C . ARG A 1 189 ? 25.864 19.422 -53.028 1.00 84.94 189 ARG A C 1
ATOM 1435 O O . ARG A 1 189 ? 26.588 19.438 -52.039 1.00 84.94 189 ARG A O 1
ATOM 1442 N N . VAL A 1 190 ? 26.339 19.452 -54.275 1.00 87.12 190 VAL A N 1
ATOM 1443 C CA . VAL A 1 190 ? 27.755 19.292 -54.659 1.00 87.12 190 VAL A CA 1
ATOM 1444 C C . VAL A 1 190 ? 28.691 20.207 -53.861 1.00 87.12 190 VAL A C 1
ATOM 1446 O O . VAL A 1 190 ? 29.602 19.714 -53.200 1.00 87.12 190 VAL A O 1
ATOM 1449 N N . ASP A 1 191 ? 28.423 21.514 -53.836 1.00 88.81 191 ASP A N 1
ATOM 1450 C CA . ASP A 1 191 ? 29.291 22.486 -53.153 1.00 88.81 191 ASP A CA 1
ATOM 1451 C C . ASP A 1 191 ? 29.327 22.276 -51.635 1.00 88.81 191 ASP A C 1
ATOM 1453 O O . ASP A 1 191 ? 30.374 22.375 -50.998 1.00 88.81 191 ASP A O 1
ATOM 1457 N N . LEU A 1 192 ? 28.175 21.947 -51.042 1.00 88.75 192 LEU A N 1
ATOM 1458 C CA . LEU A 1 192 ? 28.067 21.680 -49.610 1.00 88.75 192 LEU A CA 1
ATOM 1459 C C . LEU A 1 192 ? 28.860 20.425 -49.225 1.00 88.75 192 LEU A C 1
ATOM 1461 O O . LEU A 1 192 ? 29.582 20.445 -48.232 1.00 88.75 192 LEU A O 1
ATOM 1465 N N . LEU A 1 193 ? 28.743 19.353 -50.014 1.00 87.62 193 LEU A N 1
ATOM 1466 C CA . LEU A 1 193 ? 29.472 18.106 -49.787 1.00 87.62 193 LEU A CA 1
ATOM 1467 C C . LEU A 1 193 ? 30.983 18.299 -49.952 1.00 87.62 193 LEU A C 1
ATOM 1469 O O . LEU A 1 193 ? 31.749 17.793 -49.134 1.00 87.62 193 LEU A O 1
ATOM 1473 N N . ALA A 1 194 ? 31.412 19.076 -50.951 1.00 87.88 194 ALA A N 1
ATOM 1474 C CA . ALA A 1 194 ? 32.818 19.416 -51.150 1.00 87.88 194 ALA A CA 1
ATOM 1475 C C . ALA A 1 194 ? 33.388 20.209 -49.961 1.00 87.88 194 ALA A C 1
ATOM 1477 O O . ALA A 1 194 ? 34.444 19.858 -49.431 1.00 87.88 194 ALA A O 1
ATOM 1478 N N . ASN A 1 195 ? 32.659 21.224 -49.487 1.00 89.19 195 ASN A N 1
ATOM 1479 C CA . ASN A 1 195 ? 33.056 22.020 -48.323 1.00 89.19 195 ASN A CA 1
ATOM 1480 C C . ASN A 1 195 ? 33.151 21.172 -47.051 1.00 89.19 195 ASN A C 1
ATOM 1482 O O . ASN A 1 195 ? 34.090 21.325 -46.272 1.00 89.19 195 ASN A O 1
ATOM 1486 N N . LEU A 1 196 ? 32.200 20.261 -46.847 1.00 88.75 196 LEU A N 1
ATOM 1487 C CA . LEU A 1 196 ? 32.162 19.411 -45.664 1.00 88.75 196 LEU A CA 1
ATOM 1488 C C . LEU A 1 196 ? 33.280 18.353 -45.691 1.00 88.75 196 LEU A C 1
ATOM 1490 O O . LEU A 1 196 ? 33.915 18.115 -44.666 1.00 88.75 196 LEU A O 1
ATOM 1494 N N . GLN A 1 197 ? 33.608 17.785 -46.857 1.00 86.50 197 GLN A N 1
ATOM 1495 C CA . GLN A 1 197 ? 34.780 16.911 -47.007 1.00 86.50 197 GLN A CA 1
ATOM 1496 C C . GLN A 1 197 ? 36.101 17.649 -46.762 1.00 86.50 197 GLN A C 1
ATOM 1498 O O . GLN A 1 197 ? 36.989 17.105 -46.107 1.00 86.50 197 GLN A O 1
ATOM 1503 N N . ALA A 1 198 ? 36.240 18.875 -47.276 1.00 89.00 198 ALA A N 1
ATOM 1504 C CA . ALA A 1 198 ? 37.426 19.696 -47.049 1.00 89.00 198 ALA A CA 1
ATOM 1505 C C . ALA A 1 198 ? 37.592 20.034 -45.562 1.00 89.00 198 ALA A C 1
ATOM 1507 O O . ALA A 1 198 ? 38.676 19.865 -45.012 1.00 89.00 198 ALA A O 1
ATOM 1508 N N . TRP A 1 199 ? 36.498 20.425 -44.902 1.00 91.12 199 TRP A N 1
ATOM 1509 C CA . TRP A 1 199 ? 36.459 20.652 -43.461 1.00 91.12 199 TRP A CA 1
ATOM 1510 C C . TRP A 1 199 ? 36.868 19.397 -42.673 1.00 91.12 199 TRP A C 1
ATOM 1512 O O . TRP A 1 199 ? 37.784 19.461 -41.862 1.00 91.12 199 TRP A O 1
ATOM 1522 N N . SER A 1 200 ? 36.269 18.236 -42.963 1.00 86.12 200 SER A N 1
ATOM 1523 C CA . SER A 1 200 ? 36.529 16.993 -42.217 1.00 86.12 200 SER A CA 1
ATOM 1524 C C . SER A 1 200 ? 37.979 16.506 -42.311 1.00 86.12 200 SER A C 1
ATOM 1526 O O . SER A 1 200 ? 38.419 15.763 -41.436 1.00 86.12 200 SER A O 1
ATOM 1528 N N . ARG A 1 201 ? 38.701 16.866 -43.378 1.00 86.50 201 ARG A N 1
ATOM 1529 C CA . ARG A 1 201 ? 40.090 16.445 -43.621 1.00 86.50 201 ARG A CA 1
ATOM 1530 C C . ARG A 1 201 ? 41.126 17.476 -43.186 1.00 86.50 201 ARG A C 1
ATOM 1532 O O . ARG A 1 201 ? 42.315 17.165 -43.206 1.00 86.50 201 ARG A O 1
ATOM 1539 N N . ASP A 1 202 ? 40.710 18.684 -42.816 1.00 88.81 202 ASP A N 1
ATOM 1540 C CA . ASP A 1 202 ? 41.623 19.717 -42.341 1.00 88.81 202 ASP A CA 1
ATOM 1541 C C . ASP A 1 202 ? 41.883 19.545 -40.832 1.00 88.81 202 ASP A C 1
ATOM 1543 O O . ASP A 1 202 ? 40.981 19.798 -40.024 1.00 88.81 202 ASP A O 1
ATOM 1547 N N . PRO A 1 203 ? 43.109 19.162 -40.419 1.00 86.44 203 PRO A N 1
ATOM 1548 C CA . PRO A 1 203 ? 43.455 18.982 -39.010 1.00 86.44 203 PRO A CA 1
ATOM 1549 C C . PRO A 1 203 ? 43.436 20.289 -38.203 1.00 86.44 203 PRO A C 1
ATOM 1551 O O . PRO A 1 203 ? 43.452 20.236 -36.973 1.00 86.44 203 PRO A O 1
ATOM 1554 N N . ASN A 1 204 ? 43.407 21.450 -38.869 1.00 91.00 204 ASN A N 1
ATOM 1555 C CA . ASN A 1 204 ? 43.336 22.765 -38.231 1.00 91.00 204 ASN A CA 1
ATOM 1556 C C . ASN A 1 204 ? 41.906 23.320 -38.150 1.00 91.00 204 ASN A C 1
ATOM 1558 O O . ASN A 1 204 ? 41.699 24.397 -37.584 1.00 91.00 204 ASN A O 1
ATOM 1562 N N . SER A 1 205 ? 40.920 22.616 -38.708 1.00 88.19 205 SER A N 1
ATOM 1563 C CA . SER A 1 205 ? 39.529 23.054 -38.692 1.00 88.19 205 SER A CA 1
ATOM 1564 C C . SER A 1 205 ? 38.861 22.838 -37.326 1.00 88.19 205 SER A C 1
ATOM 1566 O O . SER A 1 205 ? 39.335 22.103 -36.454 1.00 88.19 205 SER A O 1
ATOM 1568 N N . LEU A 1 206 ? 37.724 23.508 -37.112 1.00 85.69 206 LEU A N 1
ATOM 1569 C CA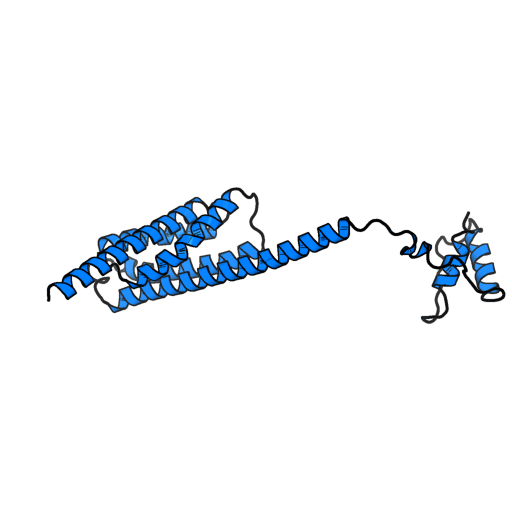 . LEU A 1 206 ? 36.907 23.311 -35.914 1.00 85.69 206 LEU A CA 1
ATOM 1570 C C . LEU A 1 206 ? 36.343 21.888 -35.882 1.00 85.69 206 LEU A C 1
ATOM 1572 O O . LEU A 1 206 ? 35.857 21.403 -36.889 1.00 85.69 206 LEU A O 1
ATOM 1576 N N . ARG A 1 207 ? 36.295 21.250 -34.708 1.00 86.44 207 ARG A N 1
ATOM 1577 C CA . ARG A 1 207 ? 35.809 19.859 -34.565 1.00 86.44 207 ARG A CA 1
ATOM 1578 C C . ARG A 1 207 ? 34.297 19.674 -34.746 1.00 86.44 207 ARG A C 1
ATOM 1580 O O . ARG A 1 207 ? 33.814 18.550 -34.663 1.00 86.44 207 ARG A O 1
ATOM 1587 N N . ILE A 1 208 ? 33.545 20.755 -34.947 1.00 88.81 208 ILE A N 1
ATOM 1588 C CA . ILE A 1 208 ? 32.090 20.731 -35.124 1.00 88.81 208 ILE A CA 1
ATOM 1589 C C . ILE A 1 208 ? 31.738 21.514 -36.389 1.00 88.81 208 ILE A C 1
ATOM 1591 O O . ILE A 1 208 ? 32.052 22.700 -36.484 1.00 88.81 208 ILE A O 1
ATOM 1595 N N . PHE A 1 209 ? 31.047 20.859 -37.322 1.00 85.69 209 PHE A N 1
ATOM 1596 C CA . PHE A 1 209 ? 30.418 21.493 -38.478 1.00 85.69 209 PHE A CA 1
ATOM 1597 C C . PHE A 1 209 ? 28.925 21.648 -38.209 1.00 85.69 209 PHE A C 1
ATOM 1599 O O . PHE A 1 209 ? 28.222 20.664 -37.978 1.00 85.69 209 PHE A O 1
ATOM 1606 N N . TRP A 1 210 ? 28.431 22.882 -38.229 1.00 89.69 210 TRP A N 1
ATOM 1607 C CA . TRP A 1 210 ? 27.015 23.159 -38.020 1.00 89.69 210 TRP A CA 1
ATOM 1608 C C . TRP A 1 210 ? 26.286 23.243 -39.363 1.00 89.69 210 TRP A C 1
ATOM 1610 O O . TRP A 1 210 ? 26.547 24.147 -40.152 1.00 89.69 210 TRP A O 1
ATOM 1620 N N . LEU A 1 211 ? 25.368 22.307 -39.617 1.00 88.56 211 LEU A N 1
ATOM 1621 C CA . LEU A 1 211 ? 24.518 22.308 -40.807 1.00 88.56 211 LEU A CA 1
ATOM 1622 C C . LEU A 1 211 ? 23.107 22.785 -40.445 1.00 88.56 211 LEU A C 1
ATOM 1624 O O . LEU A 1 211 ? 22.314 22.026 -39.883 1.00 88.56 211 LEU A O 1
ATOM 1628 N N . ASP A 1 212 ? 22.775 24.025 -40.797 1.00 89.25 212 ASP A N 1
ATOM 1629 C CA . ASP A 1 212 ? 21.431 24.575 -40.627 1.00 89.25 212 ASP A CA 1
ATOM 1630 C C . ASP A 1 212 ? 20.601 24.537 -41.923 1.00 89.25 212 ASP A C 1
ATOM 1632 O O . ASP A 1 212 ? 21.092 24.289 -43.024 1.00 89.25 212 ASP A O 1
ATOM 1636 N N . GLY A 1 213 ? 19.289 24.701 -41.770 1.00 84.25 213 GLY A N 1
ATOM 1637 C CA . GLY A 1 213 ? 18.352 24.782 -42.884 1.00 84.25 213 GLY A CA 1
ATOM 1638 C C . GLY A 1 213 ? 16.945 24.354 -42.489 1.00 84.25 213 GLY A C 1
ATOM 1639 O O . GLY A 1 213 ? 16.738 23.685 -41.473 1.00 84.25 213 GLY A O 1
ATOM 1640 N N . MET A 1 214 ? 15.965 24.690 -43.328 1.00 87.25 214 MET A N 1
ATOM 1641 C CA . MET A 1 214 ? 14.550 24.359 -43.117 1.00 87.25 214 MET A CA 1
ATOM 1642 C C . MET A 1 214 ? 14.332 22.850 -42.875 1.00 87.25 214 MET A C 1
ATOM 1644 O O . MET A 1 214 ? 15.095 22.006 -43.353 1.00 87.25 214 MET A O 1
ATOM 1648 N N . ALA A 1 215 ? 13.321 22.478 -42.089 1.00 83.88 215 ALA A N 1
ATOM 1649 C CA . ALA A 1 215 ? 12.938 21.074 -41.929 1.00 83.88 215 ALA A CA 1
ATOM 1650 C C . ALA A 1 215 ? 12.593 20.446 -43.297 1.00 83.88 215 ALA A C 1
ATOM 1652 O O . ALA A 1 215 ? 12.071 21.123 -44.176 1.00 83.88 215 ALA A O 1
ATOM 1653 N N . GLY A 1 216 ? 12.930 19.168 -43.496 1.00 79.12 216 GLY A N 1
ATOM 1654 C CA . GLY A 1 216 ? 12.667 18.460 -44.759 1.00 79.12 216 GLY A CA 1
ATOM 1655 C C . GLY A 1 216 ? 13.660 18.720 -45.902 1.00 79.12 216 GLY A C 1
ATOM 1656 O O . GLY A 1 216 ? 13.529 18.119 -46.958 1.00 79.12 216 GLY A O 1
ATOM 1657 N N . THR A 1 217 ? 14.699 19.543 -45.717 1.00 83.56 217 THR A N 1
ATOM 1658 C CA . THR A 1 217 ? 15.676 19.857 -46.788 1.00 83.56 217 THR A CA 1
ATOM 1659 C C . THR A 1 217 ? 16.776 18.810 -47.006 1.00 83.56 217 THR A C 1
ATOM 1661 O O . THR A 1 217 ? 17.714 19.063 -47.768 1.00 83.56 217 THR A O 1
ATOM 1664 N N . GLY A 1 218 ? 16.682 17.652 -46.344 1.00 79.62 218 GLY A N 1
ATOM 1665 C CA . GLY A 1 218 ? 17.631 16.546 -46.511 1.00 79.62 218 GLY A CA 1
ATOM 1666 C C . GLY A 1 218 ? 18.924 16.655 -45.693 1.00 79.62 218 GLY A C 1
ATOM 1667 O O . GLY A 1 218 ? 19.907 16.013 -46.040 1.00 79.62 218 GLY A O 1
ATOM 1668 N N . LYS A 1 219 ? 18.958 17.431 -44.597 1.00 87.00 219 LYS A N 1
ATOM 1669 C CA . LYS A 1 219 ? 20.152 17.544 -43.724 1.00 87.00 219 LYS A CA 1
ATOM 1670 C C . LYS A 1 219 ? 20.656 16.188 -43.202 1.00 87.00 219 LYS A C 1
ATOM 1672 O O . LYS A 1 219 ? 21.858 15.956 -43.183 1.00 87.00 219 LYS A O 1
ATOM 1677 N N . SER A 1 220 ? 19.750 15.278 -42.837 1.00 80.12 220 SER A N 1
ATOM 1678 C CA . SER A 1 220 ? 20.120 13.923 -42.397 1.00 80.12 220 SER A CA 1
ATOM 1679 C C . SER A 1 220 ? 20.724 13.080 -43.526 1.00 80.12 220 SER A C 1
ATOM 1681 O O . SER A 1 220 ? 21.626 12.294 -43.269 1.00 80.12 220 SER A O 1
ATOM 1683 N N . ALA A 1 221 ? 20.294 13.292 -44.776 1.00 80.69 221 ALA A N 1
ATOM 1684 C CA . ALA A 1 221 ? 20.873 12.627 -45.945 1.00 80.69 221 ALA A CA 1
ATOM 1685 C C . ALA A 1 221 ? 22.310 13.110 -46.225 1.00 80.69 221 ALA A C 1
ATOM 1687 O O . ALA A 1 221 ? 23.180 12.306 -46.549 1.00 80.69 221 ALA A O 1
ATOM 1688 N N . VAL A 1 222 ? 22.589 14.404 -46.004 1.00 83.25 222 VAL A N 1
ATOM 1689 C CA . VAL A 1 222 ? 23.958 14.957 -46.051 1.00 83.25 222 VAL A CA 1
ATOM 1690 C C . VAL A 1 222 ? 24.848 14.304 -44.989 1.00 83.25 222 VAL A C 1
ATOM 1692 O O . VAL A 1 222 ? 25.969 13.913 -45.294 1.00 83.25 222 VAL A O 1
ATOM 1695 N N . ALA A 1 223 ? 24.358 14.142 -43.756 1.00 80.06 223 ALA A N 1
ATOM 1696 C CA . ALA A 1 223 ? 25.118 13.471 -42.699 1.00 80.06 223 ALA A CA 1
ATOM 1697 C C . ALA A 1 223 ? 25.403 11.995 -43.040 1.00 80.06 223 ALA A C 1
ATOM 1699 O O . ALA A 1 223 ? 26.547 11.555 -42.932 1.00 80.06 223 ALA A O 1
ATOM 1700 N N . ALA A 1 224 ? 24.394 11.262 -43.525 1.00 76.94 224 ALA A N 1
ATOM 1701 C CA . ALA A 1 224 ? 24.534 9.869 -43.952 1.00 76.94 224 ALA A CA 1
ATOM 1702 C C . ALA A 1 224 ? 25.568 9.690 -45.079 1.00 76.94 224 ALA A C 1
ATOM 1704 O O . ALA A 1 224 ? 26.301 8.706 -45.083 1.00 76.94 224 ALA A O 1
ATOM 1705 N N . PHE A 1 225 ? 25.682 10.662 -45.994 1.00 77.19 225 PHE A N 1
ATOM 1706 C CA . PHE A 1 225 ? 26.665 10.635 -47.081 1.00 77.19 225 PHE A CA 1
ATOM 1707 C C . PHE A 1 225 ? 28.125 10.699 -46.598 1.00 77.19 225 PHE A C 1
ATOM 1709 O O . PHE A 1 225 ? 28.993 10.083 -47.205 1.00 77.19 225 PHE A O 1
ATOM 1716 N N . ILE A 1 226 ? 28.431 11.447 -45.531 1.00 72.75 226 ILE A N 1
ATOM 1717 C CA . ILE A 1 226 ? 29.822 11.653 -45.078 1.00 72.75 226 ILE A CA 1
ATOM 1718 C C . ILE A 1 226 ? 30.320 10.567 -44.121 1.00 72.75 226 ILE A C 1
ATOM 1720 O O . ILE A 1 226 ? 31.519 10.292 -44.116 1.00 72.75 226 ILE A O 1
ATOM 1724 N N . LEU A 1 227 ? 29.442 9.922 -43.349 1.00 68.31 227 LEU A N 1
ATOM 1725 C CA . LEU A 1 227 ? 29.830 8.890 -42.374 1.00 68.31 227 LEU A CA 1
ATOM 1726 C C . LEU A 1 227 ? 30.732 7.763 -42.940 1.00 68.31 227 LEU A C 1
ATOM 1728 O O . LEU A 1 227 ? 31.709 7.428 -42.273 1.00 68.31 227 LEU A O 1
ATOM 1732 N N . PRO A 1 228 ? 30.514 7.217 -44.156 1.00 64.88 228 PRO A N 1
ATOM 1733 C CA . PRO A 1 228 ? 31.409 6.216 -44.747 1.00 64.88 228 PRO A CA 1
ATOM 1734 C C . PRO A 1 228 ? 32.737 6.778 -45.294 1.00 64.88 228 PRO A C 1
ATOM 1736 O O . PRO A 1 228 ? 33.607 6.005 -45.689 1.00 64.88 228 PRO A O 1
ATOM 1739 N N . HIS A 1 229 ? 32.907 8.102 -45.354 1.00 62.16 229 HIS A N 1
ATOM 1740 C CA . HIS A 1 229 ? 34.080 8.779 -45.930 1.00 62.16 229 HIS A CA 1
ATOM 1741 C C . HIS A 1 229 ? 34.922 9.549 -44.897 1.00 62.16 229 HIS A C 1
ATOM 1743 O O . HIS A 1 229 ? 35.908 10.191 -45.269 1.00 62.16 229 HIS A O 1
ATOM 1749 N N . ALA A 1 230 ? 34.536 9.486 -43.619 1.00 57.62 230 ALA A N 1
ATOM 1750 C CA . ALA A 1 230 ? 35.243 10.066 -42.484 1.00 57.62 230 ALA A CA 1
ATOM 1751 C C . ALA A 1 230 ? 36.262 9.059 -41.912 1.00 57.62 230 ALA A C 1
ATOM 1753 O O . ALA A 1 230 ? 36.029 8.420 -40.888 1.00 57.62 230 ALA A O 1
ATOM 1754 N N . THR A 1 231 ? 37.385 8.902 -42.607 1.00 48.75 231 THR A N 1
ATOM 1755 C CA . THR A 1 231 ? 38.595 8.182 -42.162 1.00 48.75 231 THR A CA 1
ATOM 1756 C C . THR A 1 231 ? 39.804 9.046 -42.450 1.00 48.75 231 THR A C 1
ATOM 1758 O O . THR A 1 231 ? 40.709 9.093 -41.593 1.00 48.75 231 THR A O 1
#

Radius of gyration: 35.09 Å; Cα contacts (8 Å, |Δi|>4): 150; chains: 1; bounding box: 84×45×94 Å

Solvent-accessible surface area (backbone atoms only — not comparable to full-atom values): 13380 Å² total; per-residue (Å²): 112,74,72,58,52,54,53,49,54,52,46,46,51,48,10,46,52,21,46,51,50,38,50,54,36,50,52,51,43,34,70,41,21,75,90,38,59,65,49,26,52,32,38,66,58,40,54,66,50,54,60,52,49,64,77,68,71,78,59,49,62,73,38,33,64,48,19,67,61,48,60,64,54,44,66,54,41,64,63,52,55,78,55,96,75,84,51,69,77,53,50,65,50,48,50,57,47,35,53,37,40,45,49,38,37,50,66,47,49,77,56,60,77,69,80,43,81,84,73,51,67,78,38,70,77,54,48,53,52,53,51,51,35,52,52,51,38,48,51,46,50,53,52,45,52,54,53,51,52,54,51,48,53,55,50,50,51,52,49,52,51,51,58,53,55,71,66,54,70,90,54,67,75,77,35,78,84,49,50,72,77,74,26,63,63,88,92,50,64,55,71,61,52,52,52,51,54,53,48,75,70,39,90,87,49,76,96,69,85,86,85,84,76,68,88,91,74,48,67,67,31,54,52,52,48,45,64,88,70,73,124